Protein AF-A0A6L3C6H1-F1 (afdb_monomer)

Solvent-accessible surface area (backbone atoms only — not comparable to full-atom values): 11071 Å² total; per-residue (Å²): 135,68,54,69,76,33,81,58,45,49,45,73,68,36,30,63,76,41,35,72,60,51,48,64,63,47,45,68,64,57,68,77,47,57,54,66,60,48,22,53,56,38,42,76,74,72,39,95,58,76,57,91,69,52,77,66,52,56,74,68,28,67,68,44,56,74,68,56,38,53,43,73,30,62,48,63,73,92,71,74,50,69,72,42,76,38,84,49,73,94,72,86,44,95,90,63,63,81,75,81,80,72,51,81,77,59,56,48,69,56,46,60,55,50,44,27,72,72,65,64,45,50,74,67,56,51,50,51,37,38,76,71,64,76,45,55,71,61,75,93,76,73,75,82,83,86,74,71,55,71,69,55,31,35,76,70,66,78,34,93,77,87,67,95,57,50,67,57,56,46,48,73,77,58,68,130

Secondary structure (DSSP, 8-state):
--GGGSTTTSSHHHHHHTHHHHHHHHHHHHHTS-HHHHHHHHHHTT--------HHHHHT-HHHHHTT-EEEE---GGGTPPPEEEE--S---SSSPPPPP-PPPPTTTTHIIIIIIIT---HHHHHHHHHTTSS-SS-SSPPP--PPPHHHHHHTTS-S---TTHHHHHHHHS--

Foldseek 3Di:
DCQCPPQCRVDPVSCVVCVVVVCVVVVVVCVVDDQVVVCVVCVVVVHNHDGDDDPVCCVPPPVCLVVPQWAFEDDDVVVVDHTDTDGDDPDADPVDGDDGDYDDDFFCNCVCVVCPVVVPDDPVNSVVCVVVVVGDRDDPDDDDDDDDDPVVCCVVVVDVDDDPCVVVVCCVSPPD

Sequence (176 aa):
NDWVIEPRFEDSLSRWKNRDELDSLIGPVTAEWDAHKLMTALQNEGVAAGAVFDSKDLLFDPHLVERGFYEVVEHEDSTGIPPLPYASRPWKLSKTPAVAGKSAPLMGQHNSLVLGELLGKTAEEMSELEKMGIIGYGPTDPRPVQRPSLDEQVRQGRMQRYETDFADQINRVFPV

pLDDT: mean 92.72, std 5.14, range [57.81, 98.38]

Radius of gyration: 26.83 Å; Cα contacts (8 Å, |Δi|>4): 123; chains: 1; bounding box: 54×40×74 Å

Nearest PDB structures (foldseek):
  1pt8-assembly1_B  TM=8.426E-01  e=2.401E-05  unclassified
  1pqy-assembly1_A-2  TM=8.399E-01  e=3.781E-05  Escherichia coli
  9br6-assembly1_A  TM=8.364E-01  e=3.016E-04  Homo sapiens
  5yiy-assembly1_A  TM=7.549E-01  e=8.517E-04  Mycobacterium tuberculosis H37Rv
  5yx6-assembly1_B  TM=7.583E-01  e=2.113E-03  Mycobacterium tuberculosis H37Rv

Structure (mmCIF, N/CA/C/O backbone):
data_AF-A0A6L3C6H1-F1
#
_entry.id   AF-A0A6L3C6H1-F1
#
loop_
_atom_site.group_PDB
_atom_site.id
_atom_site.type_symbol
_atom_site.label_atom_id
_atom_site.label_alt_id
_atom_site.label_comp_id
_atom_site.label_asym_id
_atom_site.label_entity_id
_atom_site.label_seq_id
_atom_site.pdbx_PDB_ins_code
_atom_site.Cartn_x
_atom_site.Cartn_y
_atom_site.Cartn_z
_atom_site.occupancy
_atom_site.B_iso_or_equiv
_atom_site.auth_seq_id
_atom_site.auth_comp_id
_atom_site.auth_asym_id
_atom_site.auth_atom_id
_atom_site.pdbx_PDB_model_num
ATOM 1 N N . ASN A 1 1 ? 24.334 -3.663 -35.848 1.00 57.81 1 ASN A N 1
ATOM 2 C CA . ASN A 1 1 ? 24.990 -4.876 -35.325 1.00 57.81 1 ASN A CA 1
ATOM 3 C C . ASN A 1 1 ? 23.958 -5.961 -35.203 1.00 57.81 1 ASN A C 1
ATOM 5 O O . ASN A 1 1 ? 22.893 -5.686 -34.670 1.00 57.81 1 ASN A O 1
ATOM 9 N N . ASP A 1 2 ? 24.253 -7.137 -35.744 1.00 85.00 2 ASP A N 1
ATOM 10 C CA . ASP A 1 2 ? 23.330 -8.268 -35.763 1.00 85.00 2 ASP A CA 1
ATOM 11 C C . ASP A 1 2 ? 23.718 -9.262 -34.660 1.00 85.00 2 ASP A C 1
ATOM 13 O O . ASP A 1 2 ? 24.395 -10.257 -34.898 1.00 85.00 2 ASP A O 1
ATOM 17 N N . TRP A 1 3 ? 23.349 -8.942 -33.416 1.00 90.38 3 TRP A N 1
ATOM 18 C CA . TRP A 1 3 ? 23.660 -9.785 -32.253 1.00 90.38 3 TRP A CA 1
ATOM 19 C C . TRP A 1 3 ? 22.988 -11.160 -32.316 1.00 90.38 3 TRP A C 1
ATOM 21 O O . TRP A 1 3 ? 23.442 -12.085 -31.651 1.00 90.38 3 TRP A O 1
ATOM 31 N N . VAL A 1 4 ? 21.927 -11.311 -33.116 1.00 88.31 4 VAL A N 1
ATOM 32 C CA . VAL A 1 4 ? 21.155 -12.557 -33.235 1.00 88.31 4 VAL A CA 1
ATOM 33 C C . VAL A 1 4 ? 21.992 -13.680 -33.855 1.00 88.31 4 VAL A C 1
ATOM 35 O O . VAL A 1 4 ? 21.760 -14.847 -33.554 1.00 88.31 4 VAL A O 1
ATOM 38 N N . ILE A 1 5 ? 22.984 -13.332 -34.679 1.00 91.31 5 ILE A N 1
ATOM 39 C CA . ILE A 1 5 ? 23.867 -14.285 -35.366 1.00 91.31 5 ILE A CA 1
ATOM 40 C C . ILE A 1 5 ? 25.291 -14.323 -34.791 1.00 91.31 5 ILE A C 1
ATOM 42 O O . ILE A 1 5 ? 26.145 -15.041 -35.309 1.00 91.31 5 ILE A O 1
ATOM 46 N N . GLU A 1 6 ? 25.591 -13.534 -33.754 1.00 94.25 6 GLU A N 1
ATOM 47 C CA . GLU A 1 6 ? 26.909 -13.566 -33.118 1.00 94.25 6 GLU A CA 1
ATOM 48 C C . GLU A 1 6 ? 27.036 -14.819 -32.233 1.00 94.25 6 GLU A C 1
ATOM 50 O O . GLU A 1 6 ? 26.219 -14.984 -31.327 1.00 94.25 6 GLU A O 1
ATOM 55 N N . PRO A 1 7 ? 28.090 -15.652 -32.376 1.00 94.19 7 PRO A N 1
ATOM 56 C CA . PRO A 1 7 ? 28.208 -16.913 -31.628 1.00 94.19 7 PRO A CA 1
ATOM 57 C C . PRO A 1 7 ? 28.123 -16.772 -30.102 1.00 94.19 7 PRO A C 1
ATOM 59 O O . PRO A 1 7 ? 27.725 -17.688 -29.391 1.00 94.19 7 PRO A O 1
ATOM 62 N N . ARG A 1 8 ? 28.490 -15.604 -29.564 1.00 94.44 8 ARG A N 1
ATOM 63 C CA . ARG A 1 8 ? 28.390 -15.311 -28.127 1.00 94.44 8 ARG A CA 1
ATOM 64 C C . ARG A 1 8 ? 26.957 -15.053 -27.642 1.00 94.44 8 ARG A C 1
ATOM 66 O O . ARG A 1 8 ? 26.709 -15.205 -26.446 1.00 94.44 8 ARG A O 1
ATOM 73 N N . PHE A 1 9 ? 26.030 -14.696 -28.535 1.00 95.38 9 PHE A N 1
ATOM 74 C CA . PHE A 1 9 ? 24.646 -14.319 -28.219 1.00 95.38 9 PHE A CA 1
ATOM 75 C C . PHE A 1 9 ? 23.577 -15.086 -29.017 1.00 95.38 9 PHE A C 1
ATOM 77 O O . PHE A 1 9 ? 22.392 -14.852 -28.780 1.00 95.38 9 PHE A O 1
ATOM 84 N N . GLU A 1 10 ? 23.955 -16.002 -29.911 1.00 94.88 10 GLU A N 1
ATOM 85 C CA . GLU A 1 10 ? 23.031 -16.698 -30.822 1.00 94.88 10 GLU A CA 1
ATOM 86 C C . GLU A 1 10 ? 21.957 -17.525 -30.089 1.00 94.88 10 GLU A C 1
ATOM 88 O O . GLU A 1 10 ? 20.776 -17.498 -30.441 1.00 94.88 10 GLU A O 1
ATOM 93 N N . ASP A 1 11 ? 22.321 -18.184 -28.986 1.00 94.31 11 ASP A N 1
ATOM 94 C CA . ASP A 1 11 ? 21.429 -19.053 -28.218 1.00 94.31 11 ASP A CA 1
ATOM 95 C C . ASP A 1 11 ? 21.363 -18.686 -26.724 1.00 94.31 11 ASP A C 1
ATOM 97 O O . ASP A 1 11 ? 22.136 -17.880 -26.202 1.00 94.31 11 ASP A O 1
ATOM 101 N N . SER A 1 12 ? 20.403 -19.280 -26.010 1.00 94.56 12 SER A N 1
ATOM 102 C CA . SER A 1 12 ? 20.161 -18.983 -24.594 1.00 94.56 12 SER A CA 1
ATOM 103 C C . SER A 1 12 ? 21.324 -19.367 -23.672 1.00 94.56 12 SER A C 1
ATOM 105 O O . SER A 1 12 ? 21.588 -18.652 -22.706 1.00 94.56 12 SER A O 1
ATOM 107 N N . LEU A 1 13 ? 22.028 -20.471 -23.943 1.00 96.69 13 LEU A N 1
ATOM 108 C CA . LEU A 1 13 ? 23.182 -20.901 -23.152 1.00 96.69 13 LEU A CA 1
ATOM 109 C C . LEU A 1 13 ? 24.373 -19.967 -23.385 1.00 96.69 13 LEU A C 1
ATOM 111 O O . LEU A 1 13 ? 25.050 -19.591 -22.426 1.00 96.69 13 LEU A O 1
ATOM 115 N N . SER A 1 14 ? 24.610 -19.578 -24.635 1.00 96.50 14 SER A N 1
ATOM 116 C CA . SER A 1 14 ? 25.665 -18.638 -25.011 1.00 96.50 14 SER A CA 1
ATOM 117 C C . SER A 1 14 ? 25.410 -17.250 -24.415 1.00 96.50 14 SER A C 1
ATOM 119 O O . SER A 1 14 ? 26.297 -16.710 -23.752 1.00 96.50 14 SER A O 1
ATOM 121 N N . ARG A 1 15 ? 24.174 -16.728 -24.486 1.00 95.94 15 ARG A N 1
ATOM 122 C CA . ARG A 1 15 ? 23.785 -15.481 -23.794 1.00 95.94 15 ARG A CA 1
ATOM 123 C C . ARG A 1 15 ? 23.994 -15.559 -22.285 1.00 95.94 15 ARG A C 1
ATOM 125 O O . ARG A 1 15 ? 24.535 -14.630 -21.700 1.00 95.94 15 ARG A O 1
ATOM 132 N N . TRP A 1 16 ? 23.619 -16.668 -21.649 1.00 96.50 16 TRP A N 1
ATOM 133 C CA . TRP A 1 16 ? 23.790 -16.825 -20.203 1.00 96.50 16 TRP A CA 1
ATOM 134 C C . TRP A 1 16 ? 25.268 -16.847 -19.775 1.00 96.50 16 TRP A C 1
ATOM 136 O O . TRP A 1 16 ? 25.634 -16.235 -18.767 1.00 96.50 16 TRP A O 1
ATOM 146 N N . LYS A 1 17 ? 26.134 -17.509 -20.557 1.00 97.75 17 LYS A N 1
ATOM 147 C CA . LYS A 1 17 ? 27.589 -17.524 -20.328 1.00 97.75 17 LYS A CA 1
ATOM 148 C C . LYS A 1 17 ? 28.225 -16.142 -20.491 1.00 97.75 17 LYS A C 1
ATOM 150 O O . LYS A 1 17 ? 29.144 -15.829 -19.745 1.00 97.75 17 LYS A O 1
ATOM 155 N N . ASN A 1 18 ? 27.727 -15.335 -21.429 1.00 97.00 18 ASN A N 1
ATOM 156 C CA . ASN A 1 18 ? 28.263 -14.010 -21.759 1.00 97.00 18 ASN A CA 1
ATOM 157 C C . ASN A 1 18 ? 27.400 -12.852 -21.221 1.00 97.00 18 ASN A C 1
ATOM 159 O O . ASN A 1 18 ? 27.476 -11.739 -21.740 1.00 97.00 18 ASN A O 1
ATOM 163 N N . ARG A 1 19 ? 26.565 -13.088 -20.201 1.00 96.56 19 ARG A N 1
ATOM 164 C CA . ARG A 1 19 ? 25.587 -12.091 -19.736 1.00 96.56 19 ARG A CA 1
ATOM 165 C C . ARG A 1 19 ? 26.213 -10.783 -19.270 1.00 96.56 19 ARG A C 1
ATOM 167 O O . ARG A 1 19 ? 25.621 -9.752 -19.500 1.00 96.56 19 ARG A O 1
ATOM 174 N N . ASP A 1 20 ? 27.384 -10.818 -18.632 1.00 97.88 20 ASP A N 1
ATOM 175 C CA . ASP A 1 20 ? 27.955 -9.608 -18.035 1.00 97.88 20 ASP A CA 1
ATOM 176 C C . ASP A 1 20 ? 28.393 -8.652 -19.158 1.00 97.88 20 ASP A C 1
ATOM 178 O O . ASP A 1 20 ? 28.255 -7.432 -19.055 1.00 97.88 20 ASP A O 1
ATOM 182 N N . GLU A 1 21 ? 28.862 -9.218 -20.277 1.00 96.00 21 GLU A N 1
ATOM 183 C CA . GLU A 1 21 ? 29.119 -8.471 -21.506 1.00 96.00 21 GLU A CA 1
ATOM 184 C C . GLU A 1 21 ? 27.810 -7.986 -22.139 1.00 96.00 21 GLU A C 1
ATOM 186 O O . GLU A 1 21 ? 27.711 -6.814 -22.493 1.00 96.00 21 GLU A O 1
ATOM 191 N N . LEU A 1 22 ? 26.793 -8.848 -22.246 1.00 94.94 22 LEU A N 1
ATOM 192 C CA . LEU A 1 22 ? 25.487 -8.469 -22.790 1.00 94.94 22 LEU A CA 1
ATOM 193 C C . LEU A 1 22 ? 24.848 -7.319 -21.991 1.00 94.94 22 LEU A C 1
ATOM 195 O O . LEU A 1 22 ? 24.422 -6.332 -22.585 1.00 94.94 22 LEU A O 1
ATOM 199 N N . ASP A 1 23 ? 24.866 -7.403 -20.661 1.00 95.62 23 ASP A N 1
ATOM 200 C CA . ASP A 1 23 ? 24.386 -6.394 -19.714 1.00 95.62 23 ASP A CA 1
ATOM 201 C C . ASP A 1 23 ? 25.160 -5.080 -19.863 1.00 95.62 23 ASP A C 1
ATOM 203 O O . ASP A 1 23 ? 24.566 -4.002 -19.881 1.00 95.62 23 ASP A O 1
ATOM 207 N N . SER A 1 24 ? 26.480 -5.153 -20.060 1.00 96.69 24 SER A N 1
ATOM 208 C CA . SER A 1 24 ? 27.317 -3.972 -20.312 1.00 96.69 24 SER A CA 1
ATOM 209 C C . SER A 1 24 ? 26.989 -3.282 -21.640 1.00 96.69 24 SER A C 1
ATOM 211 O O . SER A 1 24 ? 27.209 -2.078 -21.773 1.00 96.69 24 SER A O 1
ATOM 213 N N . LEU A 1 25 ? 26.463 -4.020 -22.623 1.00 94.94 25 LEU A N 1
ATOM 214 C CA . LEU A 1 25 ? 26.048 -3.469 -23.912 1.00 94.94 25 LEU A CA 1
ATOM 215 C C . LEU A 1 25 ? 24.622 -2.895 -23.870 1.00 94.94 25 LEU A C 1
ATOM 217 O O . LEU A 1 25 ? 24.387 -1.828 -24.437 1.00 94.94 25 LEU A O 1
ATOM 221 N N . ILE A 1 26 ? 23.673 -3.571 -23.212 1.00 94.81 26 ILE A N 1
ATOM 222 C CA . ILE A 1 26 ? 22.273 -3.109 -23.116 1.00 94.81 26 ILE A CA 1
ATOM 223 C C . ILE A 1 26 ? 22.093 -2.005 -22.072 1.00 94.81 26 ILE A C 1
ATOM 225 O O . ILE A 1 26 ? 21.296 -1.093 -22.281 1.00 94.81 26 ILE A O 1
ATOM 229 N N . GLY A 1 27 ? 22.844 -2.059 -20.969 1.00 96.19 27 GLY A N 1
ATOM 230 C CA . GLY A 1 27 ? 22.693 -1.187 -19.806 1.00 96.19 27 GLY A CA 1
ATOM 231 C C . GLY A 1 27 ? 22.705 0.300 -20.163 1.00 96.19 27 GLY A C 1
ATOM 232 O O . GLY A 1 27 ? 21.720 0.978 -19.866 1.00 96.19 27 GLY A O 1
ATOM 233 N N . PRO A 1 28 ? 23.742 0.808 -20.862 1.00 97.00 28 PRO A N 1
ATOM 234 C CA . PRO A 1 28 ? 23.808 2.209 -21.272 1.00 97.00 28 PRO A CA 1
ATOM 235 C C . PRO A 1 28 ? 22.606 2.650 -22.111 1.00 97.00 28 PRO A C 1
ATOM 237 O O . PRO A 1 28 ? 22.070 3.725 -21.878 1.00 97.00 28 PRO A O 1
ATOM 240 N N . VAL A 1 29 ? 22.136 1.797 -23.029 1.00 95.00 29 VAL A N 1
ATOM 241 C CA . VAL A 1 29 ? 20.977 2.100 -23.883 1.00 95.00 29 VAL A CA 1
ATOM 242 C C . VAL A 1 29 ? 19.698 2.154 -23.053 1.00 95.00 29 VAL A C 1
ATOM 244 O O . VAL A 1 29 ? 18.904 3.077 -23.194 1.00 95.00 29 VAL A O 1
ATOM 247 N N . THR A 1 30 ? 19.491 1.187 -22.157 1.00 96.06 30 THR A N 1
ATOM 248 C CA . THR A 1 30 ? 18.294 1.152 -21.301 1.00 96.06 30 THR A CA 1
ATOM 249 C C . THR A 1 30 ? 18.267 2.273 -20.261 1.00 96.06 30 THR A C 1
ATOM 251 O O . THR A 1 30 ? 17.187 2.726 -19.896 1.00 96.06 30 THR A O 1
ATOM 254 N N . ALA A 1 31 ? 19.431 2.767 -19.826 1.00 96.56 31 ALA A N 1
ATOM 255 C CA . ALA A 1 31 ? 19.543 3.861 -18.862 1.00 96.56 31 ALA A CA 1
ATOM 256 C C . ALA A 1 31 ? 19.071 5.218 -19.416 1.00 96.56 31 ALA A C 1
ATOM 258 O O . ALA A 1 31 ? 18.767 6.121 -18.640 1.00 96.56 31 ALA A O 1
ATOM 259 N N . GLU A 1 32 ? 18.991 5.369 -20.741 1.00 96.75 32 GLU A N 1
ATOM 260 C CA . GLU A 1 32 ? 18.454 6.571 -21.394 1.00 96.75 32 GLU A CA 1
ATOM 261 C C . GLU A 1 32 ? 16.916 6.615 -21.398 1.00 96.75 32 GLU A C 1
ATOM 263 O O . GLU A 1 32 ? 16.321 7.641 -21.735 1.00 96.75 32 GLU A O 1
ATOM 268 N N . TRP A 1 33 ? 16.257 5.515 -21.027 1.00 97.56 33 TRP A N 1
ATOM 269 C CA . TRP A 1 33 ? 14.804 5.409 -21.025 1.00 97.56 33 TRP A CA 1
ATOM 270 C C . TRP A 1 33 ? 14.207 5.646 -19.640 1.00 97.56 33 TRP A C 1
ATOM 272 O O . TRP A 1 33 ? 14.775 5.295 -18.609 1.00 97.56 33 TRP A O 1
ATOM 282 N N . ASP A 1 34 ? 12.977 6.160 -19.628 1.00 97.00 34 ASP A N 1
ATOM 283 C CA . ASP A 1 34 ? 12.110 6.008 -18.462 1.00 97.00 34 ASP A CA 1
ATOM 284 C C . ASP A 1 34 ? 11.759 4.523 -18.266 1.00 97.00 34 ASP A C 1
ATOM 286 O O . ASP A 1 34 ? 11.361 3.840 -19.216 1.00 97.00 34 ASP A O 1
ATOM 290 N N . ALA A 1 35 ? 11.885 4.034 -17.031 1.00 95.81 35 ALA A N 1
ATOM 291 C CA . ALA A 1 35 ? 11.732 2.615 -16.716 1.00 95.81 35 ALA A CA 1
ATOM 292 C C . ALA A 1 35 ? 10.332 2.075 -17.060 1.00 95.81 35 ALA A C 1
ATOM 294 O O . ALA A 1 35 ? 10.217 0.974 -17.601 1.00 95.81 35 ALA A O 1
ATOM 295 N N . HIS A 1 36 ? 9.271 2.850 -16.810 1.00 95.00 36 HIS A N 1
ATOM 296 C CA . HIS A 1 36 ? 7.889 2.445 -17.088 1.00 95.00 36 HIS A CA 1
ATOM 297 C C . HIS A 1 36 ? 7.608 2.392 -18.594 1.00 95.00 36 HIS A C 1
ATOM 299 O O . HIS A 1 36 ? 6.986 1.446 -19.094 1.00 95.00 36 HIS A O 1
ATOM 305 N N . LYS A 1 37 ? 8.107 3.385 -19.342 1.00 96.06 37 LYS A N 1
ATOM 306 C CA . LYS A 1 37 ? 8.008 3.405 -20.808 1.00 96.06 37 LYS A CA 1
ATOM 307 C C . LYS A 1 37 ? 8.775 2.251 -21.440 1.00 96.06 37 LYS A C 1
ATOM 309 O O . LYS A 1 37 ? 8.236 1.602 -22.333 1.00 96.06 37 LYS A O 1
ATOM 314 N N . LEU A 1 38 ? 9.992 1.974 -20.968 1.00 97.50 38 LEU A N 1
ATOM 315 C CA . LEU A 1 38 ? 10.793 0.858 -21.465 1.00 97.50 38 LEU A CA 1
ATOM 316 C C . LEU A 1 38 ? 10.124 -0.486 -21.165 1.00 97.50 38 LEU A C 1
ATOM 318 O O . LEU A 1 38 ? 10.023 -1.317 -22.062 1.00 97.50 38 LEU A O 1
ATOM 322 N N . MET A 1 39 ? 9.614 -0.677 -19.943 1.00 96.50 39 MET A N 1
ATOM 323 C CA . MET A 1 39 ? 8.841 -1.865 -19.568 1.00 96.50 39 MET A CA 1
ATOM 324 C C . MET A 1 39 ? 7.696 -2.111 -20.557 1.00 96.50 39 MET A C 1
ATOM 326 O O . MET A 1 39 ? 7.597 -3.198 -21.121 1.00 96.50 39 MET A O 1
ATOM 330 N N . THR A 1 40 ? 6.872 -1.091 -20.811 1.00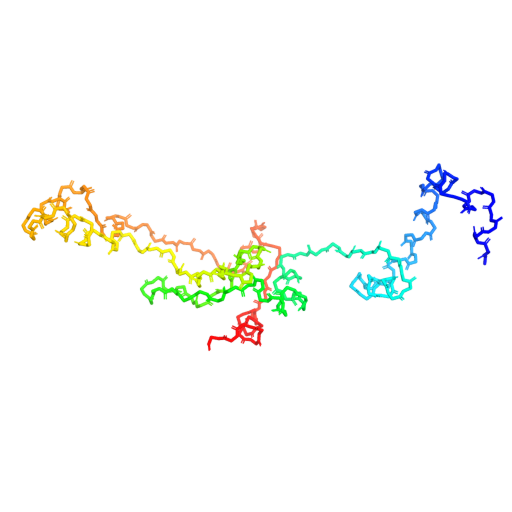 95.50 40 THR A N 1
ATOM 331 C CA . THR A 1 40 ? 5.724 -1.195 -21.726 1.00 95.50 40 THR A CA 1
ATOM 332 C C . THR A 1 40 ? 6.170 -1.474 -23.165 1.00 95.50 40 THR A C 1
ATOM 334 O O . THR A 1 40 ? 5.588 -2.317 -23.844 1.00 95.50 40 THR A O 1
ATOM 337 N N . ALA A 1 41 ? 7.221 -0.798 -23.640 1.00 97.00 41 ALA A N 1
ATOM 338 C CA . ALA A 1 41 ? 7.749 -0.993 -24.988 1.00 97.00 41 ALA A CA 1
ATOM 339 C C . ALA A 1 41 ? 8.268 -2.423 -25.204 1.00 97.00 41 ALA A C 1
ATOM 341 O O . ALA A 1 41 ? 7.933 -3.053 -26.201 1.00 97.00 41 ALA A O 1
ATOM 342 N N . LEU A 1 42 ? 9.0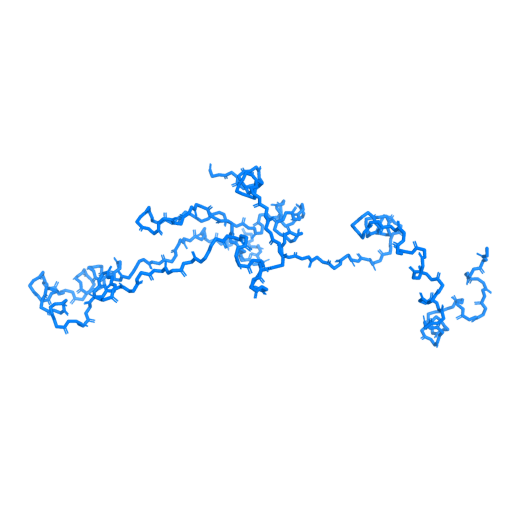29 -2.960 -24.246 1.00 97.31 42 LEU A N 1
ATOM 343 C CA . LEU A 1 42 ? 9.548 -4.327 -24.293 1.00 97.31 42 LEU A CA 1
ATOM 344 C C . LEU A 1 42 ? 8.420 -5.370 -24.250 1.00 97.31 42 LEU A C 1
ATOM 346 O O . LEU A 1 42 ? 8.433 -6.321 -25.030 1.00 97.31 42 LEU A O 1
ATOM 350 N N . GLN A 1 43 ? 7.418 -5.171 -23.389 1.00 97.19 43 GLN A N 1
ATOM 351 C CA . GLN A 1 43 ? 6.256 -6.061 -23.297 1.00 97.19 43 GLN A CA 1
ATOM 352 C C . GLN A 1 43 ? 5.438 -6.096 -24.596 1.00 97.19 43 GLN A C 1
ATOM 354 O O . GLN A 1 43 ? 4.986 -7.171 -24.991 1.00 97.19 43 GLN A O 1
ATOM 359 N N . ASN A 1 44 ? 5.292 -4.963 -25.293 1.00 97.44 44 ASN A N 1
ATOM 360 C CA . ASN A 1 44 ? 4.610 -4.902 -26.592 1.00 97.44 44 ASN A CA 1
ATOM 361 C C . ASN A 1 44 ? 5.319 -5.726 -27.684 1.00 97.44 44 ASN A C 1
ATOM 363 O O . ASN A 1 44 ? 4.657 -6.233 -28.585 1.00 97.44 44 ASN A O 1
ATOM 367 N N . GLU A 1 45 ? 6.636 -5.917 -27.567 1.00 97.62 45 GLU A N 1
ATOM 368 C CA . GLU A 1 45 ? 7.443 -6.794 -28.432 1.00 97.62 45 GLU A CA 1
ATOM 369 C C . GLU A 1 45 ? 7.518 -8.248 -27.910 1.00 97.62 45 GLU A C 1
ATOM 371 O O . GLU A 1 45 ? 8.259 -9.078 -28.436 1.00 97.62 45 GLU A O 1
ATOM 376 N N . GLY A 1 46 ? 6.761 -8.584 -26.859 1.00 97.31 46 GLY A N 1
ATOM 377 C CA . GLY A 1 46 ? 6.708 -9.925 -26.269 1.00 97.31 46 GLY A CA 1
ATOM 378 C C . GLY A 1 46 ? 7.845 -10.246 -25.293 1.00 97.31 46 GLY A C 1
ATOM 379 O O . GLY A 1 46 ? 7.997 -11.402 -24.890 1.00 97.31 46 GLY A O 1
ATOM 380 N N . VAL A 1 47 ? 8.642 -9.254 -24.886 1.00 96.19 47 VAL A N 1
ATOM 381 C CA . VAL A 1 47 ? 9.715 -9.429 -23.900 1.00 96.19 47 VAL A CA 1
ATOM 382 C C . VAL A 1 47 ? 9.145 -9.306 -22.487 1.00 96.19 47 VAL A C 1
ATOM 384 O O . VAL A 1 47 ? 8.532 -8.303 -22.124 1.00 96.19 47 VAL A O 1
ATOM 387 N N . ALA A 1 48 ? 9.390 -10.317 -21.651 1.00 96.50 48 ALA A N 1
ATOM 388 C CA . ALA A 1 48 ? 9.045 -10.265 -20.235 1.00 96.50 48 ALA A CA 1
ATOM 389 C C . ALA A 1 48 ? 9.944 -9.249 -19.508 1.00 96.50 48 ALA A C 1
ATOM 391 O O . ALA A 1 48 ? 11.088 -9.549 -19.169 1.00 96.50 48 ALA A O 1
ATOM 392 N N . ALA A 1 49 ? 9.417 -8.049 -19.278 1.00 96.19 49 ALA A N 1
ATOM 393 C CA . ALA A 1 49 ? 10.098 -6.959 -18.591 1.00 96.19 49 ALA A CA 1
ATOM 394 C C . ALA A 1 49 ? 9.211 -6.385 -17.481 1.00 96.19 49 ALA A C 1
ATOM 396 O O . ALA A 1 49 ? 7.988 -6.362 -17.610 1.00 96.19 49 ALA A O 1
ATOM 397 N N . GLY A 1 50 ? 9.829 -5.907 -16.403 1.00 95.00 50 GLY A N 1
ATOM 398 C CA . GLY A 1 50 ? 9.156 -5.237 -15.294 1.00 95.00 50 GLY A CA 1
ATOM 399 C C . GLY A 1 50 ? 10.045 -4.132 -14.742 1.00 95.00 50 GLY A C 1
ATOM 400 O O . GLY A 1 50 ? 11.228 -4.366 -14.498 1.00 95.00 50 GLY A O 1
ATOM 401 N N . ALA A 1 51 ? 9.493 -2.933 -14.569 1.00 96.06 51 ALA A N 1
ATOM 402 C CA . ALA A 1 51 ? 10.175 -1.872 -13.842 1.00 96.06 51 ALA A CA 1
ATOM 403 C C . ALA A 1 51 ? 10.118 -2.148 -12.330 1.00 96.06 51 ALA A C 1
ATOM 405 O O . ALA A 1 51 ? 9.205 -2.807 -11.829 1.00 96.06 51 ALA A O 1
ATOM 406 N N . VAL A 1 52 ? 11.118 -1.659 -11.597 1.00 95.00 52 VAL A N 1
ATOM 407 C CA . VAL A 1 52 ? 11.145 -1.757 -10.134 1.00 95.00 52 VAL A CA 1
ATOM 408 C C . VAL A 1 52 ? 10.272 -0.641 -9.570 1.00 95.00 52 VAL A C 1
ATOM 410 O O . VAL A 1 52 ? 10.671 0.518 -9.609 1.00 95.00 52 VAL A O 1
ATOM 413 N N . PHE A 1 53 ? 9.089 -1.003 -9.079 1.00 94.62 53 PHE A N 1
ATOM 414 C CA . PHE A 1 53 ? 8.104 -0.065 -8.537 1.00 94.62 53 PHE A CA 1
ATOM 415 C C . PHE A 1 53 ? 8.389 0.284 -7.076 1.00 94.62 53 PHE A C 1
ATOM 417 O O . PHE A 1 53 ? 8.724 -0.592 -6.271 1.00 94.62 53 PHE A O 1
ATOM 424 N N . ASP A 1 54 ? 8.199 1.555 -6.723 1.00 91.31 54 ASP A N 1
ATOM 425 C CA . ASP A 1 54 ? 8.100 1.993 -5.334 1.00 91.31 54 ASP A CA 1
ATOM 426 C C . ASP A 1 54 ? 6.652 1.897 -4.799 1.00 91.31 54 ASP A C 1
ATOM 428 O O . ASP A 1 54 ? 5.720 1.452 -5.476 1.00 91.31 54 ASP A O 1
ATOM 432 N N . SER A 1 55 ? 6.443 2.274 -3.534 1.00 90.25 55 SER A N 1
ATOM 433 C CA . SER A 1 55 ? 5.114 2.216 -2.910 1.00 90.25 55 SER A CA 1
ATOM 434 C C . SER A 1 55 ? 4.081 3.119 -3.592 1.00 90.25 55 SER A C 1
ATOM 436 O O . SER A 1 55 ? 2.891 2.809 -3.547 1.00 90.25 55 SER A O 1
ATOM 438 N N . LYS A 1 56 ? 4.511 4.241 -4.181 1.00 90.69 56 LYS A N 1
ATOM 439 C CA . LYS A 1 56 ? 3.633 5.163 -4.905 1.00 90.69 56 LYS A CA 1
ATOM 440 C C . LYS A 1 56 ? 3.277 4.582 -6.271 1.00 90.69 56 LYS A C 1
ATOM 442 O O . LYS A 1 56 ? 2.101 4.618 -6.627 1.00 90.69 56 LYS A O 1
ATOM 447 N N . ASP A 1 57 ? 4.253 4.019 -6.980 1.00 93.50 57 ASP A N 1
ATOM 448 C CA . ASP A 1 57 ? 4.024 3.343 -8.261 1.00 93.50 57 ASP A CA 1
ATOM 449 C C . ASP A 1 57 ? 2.980 2.231 -8.104 1.00 93.50 57 ASP A C 1
ATOM 451 O O . ASP A 1 57 ? 2.021 2.171 -8.865 1.00 93.50 57 ASP A O 1
ATOM 455 N N . LEU A 1 58 ? 3.092 1.408 -7.052 1.00 93.69 58 LEU A N 1
ATOM 456 C CA . LEU A 1 58 ? 2.102 0.368 -6.749 1.00 93.69 58 LEU A CA 1
ATOM 457 C C . LEU A 1 58 ? 0.717 0.943 -6.438 1.00 93.69 58 LEU A C 1
ATOM 459 O O . LEU A 1 58 ? -0.287 0.437 -6.933 1.00 93.69 58 LEU A O 1
ATOM 463 N N . LEU A 1 59 ? 0.649 1.994 -5.619 1.00 94.50 59 LEU A N 1
ATOM 464 C CA . LEU A 1 59 ? -0.627 2.570 -5.204 1.00 94.50 59 LEU A CA 1
ATOM 465 C C . LEU A 1 59 ? -1.427 3.139 -6.382 1.00 94.50 59 LEU A C 1
ATOM 467 O O . LEU A 1 59 ? -2.653 3.089 -6.361 1.00 94.50 59 LEU A O 1
ATOM 471 N N . PHE A 1 60 ? -0.745 3.657 -7.402 1.00 93.81 60 PHE A N 1
ATOM 472 C CA . PHE A 1 60 ? -1.371 4.239 -8.588 1.00 93.81 60 PHE A CA 1
ATOM 473 C C . PHE A 1 60 ? -1.237 3.372 -9.844 1.00 93.81 60 PHE A C 1
ATOM 475 O O . PHE A 1 60 ? -1.551 3.841 -10.939 1.00 93.81 60 PHE A O 1
ATOM 482 N N . ASP A 1 61 ? -0.801 2.118 -9.704 1.00 93.50 61 ASP A N 1
ATOM 483 C CA . ASP A 1 61 ? -0.674 1.202 -10.831 1.00 93.50 61 ASP A CA 1
ATOM 484 C C . ASP A 1 61 ? -2.052 0.970 -11.487 1.00 93.50 61 ASP A C 1
ATOM 486 O O . ASP A 1 61 ? -2.991 0.523 -10.813 1.00 93.50 61 ASP A O 1
ATOM 490 N N . PRO A 1 62 ? -2.203 1.240 -12.800 1.00 91.62 62 PRO A N 1
ATOM 491 C CA . PRO A 1 62 ? -3.489 1.121 -13.479 1.00 91.62 62 PRO A CA 1
ATOM 492 C C . PRO A 1 62 ? -4.105 -0.274 -13.374 1.00 91.62 62 PRO A C 1
ATOM 494 O O . PRO A 1 62 ? -5.322 -0.394 -13.232 1.00 91.62 62 PRO A O 1
ATOM 497 N N . HIS A 1 63 ? -3.283 -1.328 -13.401 1.00 91.50 63 HIS A N 1
ATOM 498 C CA . HIS A 1 63 ? -3.773 -2.699 -13.313 1.00 91.50 63 HIS A CA 1
ATOM 499 C C . HIS A 1 63 ? -4.308 -3.018 -11.911 1.00 91.50 63 HIS A C 1
ATOM 501 O O . HIS A 1 63 ? -5.379 -3.617 -11.781 1.00 91.50 63 HIS A O 1
ATOM 507 N N . LEU A 1 64 ? -3.607 -2.606 -10.851 1.00 93.81 64 LEU A N 1
ATOM 508 C CA . LEU A 1 64 ? -4.067 -2.781 -9.472 1.00 9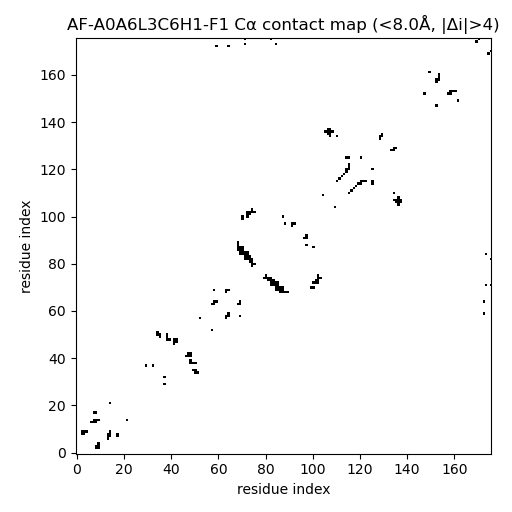3.81 64 LEU A CA 1
ATOM 509 C C . LEU A 1 64 ? -5.344 -1.979 -9.188 1.00 93.81 64 LEU A C 1
ATOM 511 O O . LEU A 1 64 ? -6.252 -2.503 -8.533 1.00 93.81 64 LEU A O 1
ATOM 515 N N . VAL A 1 65 ? -5.453 -0.756 -9.714 1.00 92.81 65 VAL A N 1
ATOM 516 C CA . VAL A 1 65 ? -6.672 0.062 -9.611 1.00 92.81 65 VAL A CA 1
ATOM 517 C C . VAL A 1 65 ? -7.840 -0.605 -10.344 1.00 92.81 65 VAL A C 1
ATOM 519 O O . VAL A 1 65 ? -8.880 -0.846 -9.732 1.00 92.81 65 VAL A O 1
ATOM 522 N N . GLU A 1 66 ? -7.669 -0.989 -11.614 1.00 91.62 66 GLU A N 1
ATOM 523 C CA . GLU A 1 66 ? -8.717 -1.634 -12.424 1.00 91.62 66 GLU A CA 1
ATOM 524 C C . GL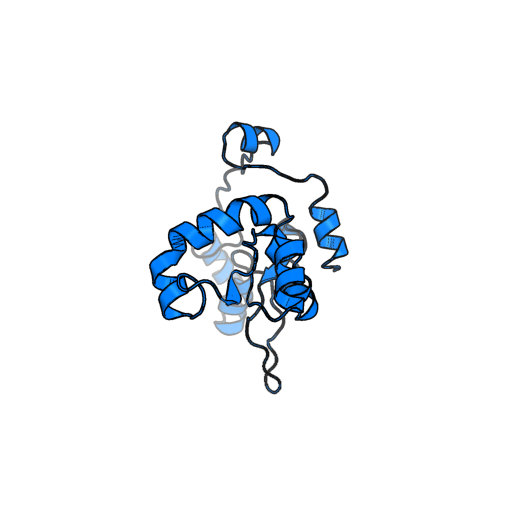U A 1 66 ? -9.191 -2.960 -11.810 1.00 91.62 66 GLU A C 1
ATOM 526 O O . GLU A 1 66 ? -10.379 -3.286 -11.812 1.00 91.62 66 GLU A O 1
ATOM 531 N N . ARG A 1 67 ? -8.270 -3.721 -11.210 1.00 90.94 67 ARG A N 1
ATOM 532 C CA . ARG A 1 67 ? -8.580 -4.984 -10.530 1.00 90.94 67 ARG A CA 1
ATOM 533 C C . ARG A 1 67 ? -9.320 -4.787 -9.198 1.00 90.94 67 ARG A C 1
ATOM 535 O O . ARG A 1 67 ? -9.714 -5.777 -8.565 1.00 90.94 67 ARG A O 1
ATOM 542 N N . GLY A 1 68 ? -9.486 -3.545 -8.738 1.00 89.88 68 GLY A N 1
ATOM 543 C CA . GLY A 1 68 ? -10.001 -3.231 -7.408 1.00 89.88 68 GLY A CA 1
ATOM 544 C C . GLY A 1 68 ? -9.140 -3.887 -6.332 1.00 89.88 68 GLY A C 1
ATOM 545 O O . GLY A 1 68 ? -9.659 -4.587 -5.457 1.00 89.88 68 GLY A O 1
ATOM 546 N N . PHE A 1 69 ? -7.814 -3.801 -6.479 1.00 92.38 69 PHE A N 1
ATOM 547 C CA . PHE A 1 69 ? -6.870 -4.345 -5.507 1.00 92.38 69 PHE A CA 1
ATOM 548 C C . PHE A 1 69 ? -6.899 -3.544 -4.208 1.00 92.38 69 PHE A C 1
ATOM 550 O O . PHE A 1 69 ? -6.806 -4.143 -3.140 1.00 92.38 69 PHE A O 1
ATOM 557 N N . TYR A 1 70 ? -7.074 -2.228 -4.288 1.00 93.12 70 TYR A N 1
ATOM 558 C CA . TYR A 1 70 ? -7.223 -1.365 -3.124 1.00 93.12 70 TYR A CA 1
ATOM 559 C C . TYR A 1 70 ? -8.705 -1.141 -2.800 1.00 93.12 70 TYR A C 1
ATOM 561 O O . TYR A 1 70 ? -9.498 -0.834 -3.687 1.00 93.12 70 TYR A O 1
ATOM 569 N N . GLU A 1 71 ? -9.074 -1.301 -1.531 1.00 91.62 71 GLU A N 1
ATOM 570 C CA . GLU A 1 71 ? -10.389 -0.937 -0.991 1.00 91.62 71 GLU A CA 1
ATOM 571 C C . GLU A 1 71 ? -10.228 0.327 -0.138 1.00 91.62 71 GLU A C 1
ATOM 573 O O . GLU A 1 71 ? -9.339 0.383 0.715 1.00 91.62 71 GLU A O 1
ATOM 578 N N . VAL A 1 72 ? -11.073 1.337 -0.357 1.00 92.19 72 VAL A N 1
ATOM 579 C CA . VAL A 1 72 ? -11.103 2.531 0.497 1.00 92.19 72 VAL A CA 1
ATOM 580 C C . VAL A 1 72 ? -11.835 2.191 1.786 1.00 92.19 72 VAL A C 1
ATOM 582 O O . VAL A 1 72 ? -12.956 1.687 1.756 1.00 92.19 72 VAL A O 1
ATOM 585 N N . VAL A 1 73 ? -11.183 2.442 2.917 1.00 92.44 73 VAL A N 1
ATOM 586 C CA . VAL A 1 73 ? -11.738 2.174 4.243 1.00 92.44 73 VAL A CA 1
ATOM 587 C C . VAL A 1 73 ? -11.950 3.491 4.971 1.00 92.44 73 VAL A C 1
ATOM 589 O O . VAL A 1 73 ? -11.005 4.259 5.161 1.00 92.44 73 VAL A O 1
ATOM 592 N N . GLU A 1 74 ? -13.190 3.718 5.396 1.00 92.44 74 GLU A N 1
ATOM 593 C CA . GLU A 1 74 ? -13.569 4.808 6.291 1.00 92.44 74 GLU A CA 1
ATOM 594 C C . GLU A 1 74 ? -13.221 4.456 7.742 1.00 92.44 74 GLU A C 1
ATOM 596 O O . GLU A 1 74 ? -13.431 3.326 8.206 1.00 92.44 74 GLU A O 1
ATOM 601 N N . HIS A 1 75 ? -12.694 5.437 8.468 1.00 92.31 75 HIS A N 1
ATOM 602 C CA . HIS A 1 75 ? -12.373 5.328 9.888 1.00 92.31 75 HIS A CA 1
ATOM 603 C C . HIS A 1 75 ? -13.318 6.200 10.705 1.00 92.31 75 HIS A C 1
ATOM 605 O O . HIS A 1 75 ? -13.862 7.176 10.201 1.00 92.31 75 HIS A O 1
ATOM 611 N N . GLU A 1 76 ? -13.492 5.855 11.978 1.00 91.69 76 GLU A N 1
ATOM 612 C CA . GLU A 1 76 ? -14.263 6.665 12.925 1.00 91.69 76 GLU A CA 1
ATOM 613 C C . GLU A 1 76 ? -13.698 8.092 13.005 1.00 91.69 76 GLU A C 1
ATOM 615 O O . GLU A 1 76 ? -12.491 8.262 13.212 1.00 91.69 76 GLU A O 1
ATOM 620 N N . ASP A 1 77 ? -14.561 9.110 12.924 1.00 89.62 77 ASP A N 1
ATOM 621 C CA . ASP A 1 77 ? -14.172 10.534 12.912 1.00 89.62 77 ASP A CA 1
ATOM 622 C C . ASP A 1 77 ? -13.246 10.903 14.081 1.00 89.62 77 ASP A C 1
ATOM 624 O O . ASP A 1 77 ? -12.302 11.682 13.940 1.00 89.62 77 ASP A O 1
ATOM 628 N N . SER A 1 78 ? -13.480 10.286 15.244 1.00 88.25 78 SER A N 1
ATOM 629 C CA . SER A 1 78 ? -12.681 10.470 16.464 1.00 88.25 78 SER A CA 1
ATOM 630 C C . SER A 1 78 ? -11.197 10.109 16.311 1.00 88.25 78 SER A C 1
ATOM 632 O O . SER A 1 78 ? -10.368 10.587 17.086 1.00 88.25 78 SER A O 1
ATOM 634 N N . THR A 1 79 ? -10.839 9.294 15.315 1.00 88.50 79 THR A N 1
ATOM 635 C CA . THR A 1 79 ? -9.446 8.929 15.020 1.00 88.50 79 THR A CA 1
ATOM 636 C C . THR A 1 79 ? -8.694 10.030 14.273 1.00 88.50 79 THR A C 1
ATOM 638 O O . THR A 1 79 ? -7.462 10.044 14.288 1.00 88.50 79 THR A O 1
ATOM 641 N N . GLY A 1 80 ? -9.414 10.935 13.598 1.00 88.56 80 GLY A N 1
ATOM 642 C CA . GLY A 1 80 ? -8.839 11.923 12.685 1.00 88.56 80 GLY A CA 1
ATOM 643 C C . GLY A 1 80 ? -8.151 11.315 11.456 1.00 88.56 80 GLY A C 1
ATOM 644 O O . GLY A 1 80 ? -7.395 12.012 10.777 1.00 88.56 80 GLY A O 1
ATOM 645 N N . ILE A 1 81 ? -8.357 10.022 11.184 1.00 89.81 81 ILE A N 1
ATOM 646 C CA . ILE A 1 81 ? -7.806 9.335 10.016 1.00 89.81 81 ILE A CA 1
ATOM 647 C C . ILE A 1 81 ? -8.802 9.516 8.861 1.00 89.81 81 ILE A C 1
ATOM 649 O O . ILE A 1 81 ? -9.955 9.112 9.002 1.00 89.81 81 ILE A O 1
ATOM 653 N N . PRO A 1 82 ? -8.399 10.111 7.724 1.00 89.06 82 PRO A N 1
ATOM 654 C CA . PRO A 1 82 ? -9.282 10.226 6.569 1.00 89.06 82 PRO A CA 1
ATOM 655 C C . PRO A 1 82 ? -9.542 8.845 5.945 1.00 89.06 82 PRO A C 1
ATOM 657 O O . PRO A 1 82 ? -8.824 7.889 6.251 1.00 89.06 82 PRO A O 1
ATOM 660 N N . PRO A 1 83 ? -10.508 8.719 5.023 1.00 90.31 83 PRO A N 1
ATOM 661 C CA . PRO A 1 83 ? -10.621 7.527 4.194 1.00 90.31 83 PRO A CA 1
ATOM 662 C C . PRO A 1 83 ? -9.299 7.248 3.468 1.00 90.31 83 PRO A C 1
ATOM 664 O O . PRO A 1 83 ? -8.689 8.151 2.892 1.00 90.31 83 PRO A O 1
ATOM 667 N N . LEU A 1 84 ? -8.826 6.003 3.532 1.00 91.44 84 LEU A N 1
ATOM 668 C CA . LEU A 1 84 ? -7.543 5.605 2.948 1.00 91.44 84 LEU A CA 1
ATOM 669 C C . LEU A 1 84 ? -7.683 4.306 2.145 1.00 91.44 84 LEU A C 1
ATOM 671 O O . LEU A 1 84 ? -8.427 3.415 2.561 1.00 91.44 84 LEU A O 1
ATOM 675 N N . PRO A 1 85 ? -6.954 4.163 1.023 1.00 93.31 85 PRO A N 1
ATOM 676 C CA . PRO A 1 85 ? -6.884 2.910 0.284 1.00 93.31 85 PRO A CA 1
ATOM 677 C C . PRO A 1 85 ? -6.013 1.888 1.025 1.00 93.31 85 PRO A C 1
ATOM 679 O O . PRO A 1 85 ? -4.853 2.147 1.350 1.00 93.31 85 PRO A O 1
ATOM 682 N N . TYR A 1 86 ? -6.555 0.694 1.245 1.00 92.56 86 TYR A N 1
ATOM 683 C CA . TYR A 1 86 ? -5.839 -0.447 1.810 1.00 92.56 86 TYR A CA 1
ATOM 684 C C . TYR A 1 86 ? -5.757 -1.575 0.795 1.00 92.56 86 TYR A C 1
ATOM 686 O O . TYR A 1 86 ? -6.716 -1.843 0.072 1.00 92.56 86 TYR A O 1
ATOM 694 N N . ALA A 1 87 ? -4.619 -2.271 0.764 1.00 92.06 87 ALA A N 1
ATOM 695 C CA . ALA A 1 87 ? -4.495 -3.498 -0.010 1.00 92.06 87 ALA A CA 1
ATOM 696 C C . ALA A 1 87 ? -5.561 -4.500 0.457 1.00 92.06 87 ALA A C 1
ATOM 698 O O . ALA A 1 87 ? -5.609 -4.884 1.629 1.00 92.06 87 ALA A O 1
ATOM 699 N N . SER A 1 88 ? -6.434 -4.891 -0.466 1.00 89.06 88 SER A N 1
ATOM 700 C CA . SER A 1 88 ? -7.507 -5.839 -0.204 1.00 89.06 88 SER A CA 1
ATOM 701 C C . SER A 1 88 ? -7.006 -7.281 -0.304 1.00 89.06 88 SER A C 1
ATOM 703 O O . SER A 1 88 ? -5.810 -7.579 -0.284 1.00 89.06 88 SER A O 1
ATOM 705 N N . ARG A 1 89 ? -7.944 -8.223 -0.390 1.00 88.56 89 ARG A N 1
ATOM 706 C CA . ARG A 1 89 ? -7.641 -9.646 -0.482 1.00 88.56 89 ARG A CA 1
ATOM 707 C C . ARG A 1 89 ? -7.102 -9.904 -1.894 1.00 88.56 89 ARG A C 1
ATOM 709 O O . ARG A 1 89 ? -7.808 -9.606 -2.860 1.00 88.56 89 ARG A O 1
ATOM 716 N N . PRO A 1 90 ? -5.901 -10.488 -2.050 1.00 85.44 90 PRO A N 1
ATOM 717 C CA . PRO A 1 90 ? -5.279 -10.623 -3.369 1.00 85.44 90 PRO A CA 1
ATOM 718 C C . PRO A 1 90 ? -6.024 -11.611 -4.288 1.00 85.44 90 PRO A C 1
ATOM 720 O O . PRO A 1 90 ? -5.845 -11.598 -5.507 1.00 85.44 90 PRO A O 1
ATOM 723 N N . TRP A 1 91 ? -6.893 -12.455 -3.727 1.00 88.19 91 TRP A N 1
ATOM 724 C CA . TRP A 1 91 ? -7.757 -13.378 -4.460 1.00 88.19 91 TRP A CA 1
ATOM 725 C C . TRP A 1 91 ? -9.146 -12.788 -4.733 1.00 88.19 91 TRP A C 1
ATOM 727 O O . TRP A 1 91 ? -9.772 -12.175 -3.870 1.00 88.19 91 TRP A O 1
ATOM 737 N N . LYS A 1 92 ? -9.680 -13.065 -5.929 1.00 88.25 92 LYS A N 1
ATOM 738 C CA . LYS A 1 92 ? -11.069 -12.769 -6.307 1.00 88.25 92 LYS A CA 1
ATOM 739 C C . LYS A 1 92 ? -11.815 -14.090 -6.498 1.00 88.25 92 LYS A C 1
ATOM 741 O O . LYS A 1 92 ? -11.425 -14.910 -7.326 1.00 88.25 92 LYS A O 1
ATOM 746 N N . LEU A 1 93 ? -12.864 -14.309 -5.708 1.00 92.31 93 LEU A N 1
ATOM 747 C CA . LEU A 1 93 ? -13.635 -15.555 -5.689 1.00 92.31 93 LEU A CA 1
ATOM 748 C C . LEU A 1 93 ? -15.047 -15.290 -6.217 1.00 92.31 93 LEU A C 1
ATOM 750 O O . LEU A 1 93 ? -15.808 -14.549 -5.604 1.00 92.31 93 LEU A O 1
ATOM 754 N N . SER A 1 94 ? -15.413 -15.915 -7.338 1.00 93.38 94 SER A N 1
ATOM 755 C CA . SER A 1 94 ? -16.691 -15.656 -8.021 1.00 93.38 94 SER A CA 1
ATOM 756 C C . SER A 1 94 ? -17.927 -16.130 -7.249 1.00 93.38 94 SER A C 1
ATOM 758 O O . SER A 1 94 ? -18.996 -15.550 -7.397 1.00 93.38 94 SER A O 1
ATOM 760 N N . LYS A 1 95 ? -17.797 -17.179 -6.425 1.00 96.25 95 LYS A N 1
ATOM 761 C CA . LYS A 1 95 ? -18.906 -17.750 -5.634 1.00 96.25 95 LYS A CA 1
ATOM 762 C C . LYS A 1 95 ? -18.980 -17.221 -4.204 1.00 96.25 95 LYS A C 1
ATOM 764 O O . LYS A 1 95 ? -20.041 -17.262 -3.594 1.00 96.25 95 LYS A O 1
ATOM 769 N N . THR A 1 96 ? -17.856 -16.756 -3.672 1.00 93.81 96 THR A N 1
ATOM 770 C CA . THR A 1 96 ? -17.738 -16.245 -2.302 1.00 93.81 96 THR A CA 1
ATOM 771 C C . THR A 1 96 ? -16.943 -14.941 -2.317 1.00 93.81 96 THR A C 1
ATOM 773 O O . THR A 1 96 ? -15.787 -14.932 -1.879 1.00 93.81 96 THR A O 1
ATOM 776 N N . PRO A 1 97 ? -17.508 -13.855 -2.879 1.00 89.31 97 PRO A N 1
ATOM 777 C CA . PRO A 1 97 ? -16.839 -12.561 -2.896 1.00 89.31 97 PRO A CA 1
ATOM 778 C C . PRO A 1 97 ? -16.403 -12.148 -1.488 1.00 89.31 97 PRO A C 1
ATOM 780 O O . PRO A 1 97 ? -17.079 -12.455 -0.503 1.00 89.31 97 PRO A O 1
ATOM 783 N N . ALA A 1 98 ? -15.261 -11.469 -1.387 1.00 86.81 98 ALA A N 1
ATOM 784 C CA . ALA A 1 98 ? -14.797 -10.963 -0.104 1.00 86.81 98 ALA A CA 1
ATOM 785 C C . ALA A 1 98 ? -15.771 -9.901 0.426 1.00 86.81 98 ALA A C 1
ATOM 787 O O . ALA A 1 98 ? -16.257 -9.060 -0.328 1.00 86.81 98 ALA A O 1
ATOM 788 N N . VAL A 1 99 ? -16.042 -9.940 1.730 1.00 85.94 99 VAL A N 1
ATOM 789 C CA . VAL A 1 99 ? -16.779 -8.872 2.416 1.00 85.94 99 VAL A CA 1
ATOM 790 C C . VAL A 1 99 ? -15.913 -7.621 2.414 1.00 85.94 99 VAL A C 1
ATOM 792 O O . VAL A 1 99 ? -14.722 -7.739 2.685 1.00 85.94 99 VAL A O 1
ATOM 795 N N . ALA A 1 100 ? -16.494 -6.447 2.162 1.00 84.31 100 ALA A N 1
ATOM 796 C CA . ALA A 1 100 ? -15.773 -5.177 2.224 1.00 84.31 100 ALA A CA 1
ATOM 797 C C . ALA A 1 100 ? -14.969 -5.042 3.530 1.00 84.31 100 ALA A C 1
ATOM 799 O O . ALA A 1 100 ? -15.410 -5.470 4.604 1.00 84.31 100 ALA A O 1
ATOM 800 N N . GLY A 1 101 ? -13.753 -4.508 3.427 1.00 83.56 101 GLY A N 1
ATOM 801 C CA . GLY A 1 101 ? -12.940 -4.155 4.582 1.00 83.56 101 GLY A CA 1
ATOM 802 C C . GLY A 1 101 ? -13.669 -3.157 5.480 1.00 83.56 101 GLY A C 1
ATOM 803 O O . GLY A 1 101 ? -14.428 -2.316 5.010 1.00 83.56 101 GLY A O 1
ATOM 804 N N . LYS A 1 102 ? -13.443 -3.268 6.787 1.00 88.75 102 LYS A N 1
ATOM 805 C CA . LYS A 1 102 ? -13.852 -2.265 7.772 1.00 88.75 102 LYS A CA 1
ATOM 806 C C . LYS A 1 102 ? -12.607 -1.774 8.492 1.00 88.75 102 LYS A C 1
ATOM 808 O O . LYS A 1 102 ? -11.612 -2.502 8.556 1.00 88.75 102 LYS A O 1
ATOM 813 N N . SER A 1 103 ? -12.671 -0.561 9.022 1.00 93.38 103 SER A N 1
ATOM 814 C CA . SER A 1 103 ? -11.614 -0.014 9.863 1.00 93.38 103 SER A CA 1
ATOM 815 C C . SER A 1 103 ? -11.374 -0.890 11.091 1.00 93.38 103 SER A C 1
ATOM 817 O O . SER A 1 103 ? -12.229 -1.673 11.522 1.00 93.38 103 SER A O 1
ATOM 819 N N . ALA A 1 104 ? -10.160 -0.793 11.629 1.00 92.44 104 ALA A N 1
ATOM 820 C CA . ALA A 1 104 ? -9.839 -1.440 12.889 1.00 92.44 104 ALA A CA 1
ATOM 821 C C . ALA A 1 104 ? -10.711 -0.838 14.004 1.00 92.4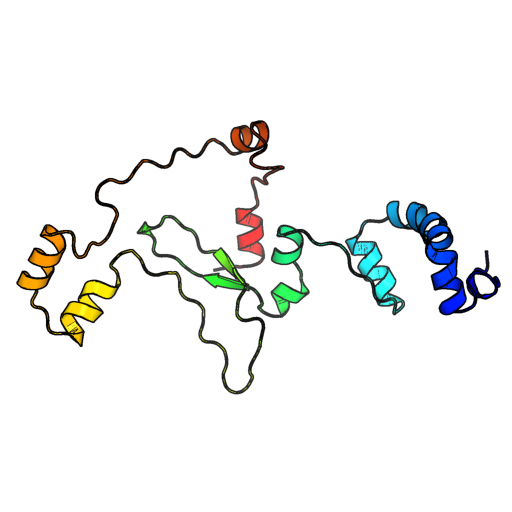4 104 ALA A C 1
ATOM 823 O O . ALA A 1 104 ? -10.944 0.372 13.996 1.00 92.44 104 ALA A O 1
ATOM 824 N N . PRO A 1 105 ? -11.183 -1.651 14.963 1.00 94.25 105 PRO A N 1
ATOM 825 C CA . PRO A 1 105 ? -12.036 -1.142 16.019 1.00 94.25 105 PRO A CA 1
ATOM 826 C C . PRO A 1 105 ? -11.286 -0.173 16.933 1.00 94.25 105 PRO A C 1
ATOM 828 O O . PRO A 1 105 ? -10.089 -0.338 17.189 1.00 94.25 105 PRO A O 1
ATOM 831 N N . LEU A 1 106 ? -12.016 0.794 17.486 1.00 94.56 106 LEU A N 1
ATOM 832 C CA . LEU A 1 106 ? -11.520 1.632 18.571 1.00 94.56 106 LEU A CA 1
ATOM 833 C C . LEU A 1 106 ? -11.232 0.779 19.812 1.00 94.56 106 LEU A C 1
ATOM 835 O O . LEU A 1 106 ? -11.802 -0.301 20.017 1.00 94.56 106 LEU A O 1
ATOM 839 N N . MET A 1 107 ? -10.363 1.293 20.684 1.00 94.12 107 MET A N 1
ATOM 840 C CA . MET A 1 107 ? -10.113 0.674 21.982 1.00 94.12 107 MET A CA 1
ATOM 841 C C . MET A 1 107 ? -11.437 0.528 22.740 1.00 94.12 107 MET A C 1
ATOM 843 O O . MET A 1 107 ? -12.171 1.494 22.913 1.00 94.12 107 MET A O 1
ATOM 847 N N . GLY A 1 108 ? -11.768 -0.698 23.147 1.00 95.62 108 GLY A N 1
ATOM 848 C CA . GLY A 1 108 ? -12.992 -0.986 23.893 1.00 95.62 108 GLY A CA 1
ATOM 849 C C . GLY A 1 108 ? -14.304 -0.889 23.108 1.00 95.62 108 GLY A C 1
ATOM 850 O O . GLY A 1 108 ? -15.353 -1.091 23.715 1.00 95.62 108 GLY A O 1
ATOM 851 N N . GLN A 1 109 ? -14.287 -0.648 21.787 1.00 96.06 109 GLN A N 1
ATOM 852 C CA . GLN A 1 109 ? -15.506 -0.457 20.975 1.00 96.06 109 GLN A CA 1
ATOM 853 C C . GLN A 1 109 ? -16.548 -1.568 21.167 1.00 96.06 109 GLN A C 1
ATOM 855 O O . GLN A 1 109 ? -17.748 -1.314 21.151 1.00 96.06 109 GLN A O 1
ATOM 860 N N . HIS A 1 110 ? -16.092 -2.803 21.379 1.00 97.19 110 HIS A N 1
ATOM 861 C CA . HIS A 1 110 ? -16.958 -3.971 21.523 1.00 97.19 110 HIS A CA 1
ATOM 862 C C . HIS A 1 110 ? -17.162 -4.427 22.978 1.00 97.19 110 HIS A C 1
ATOM 864 O O . HIS A 1 110 ? -17.691 -5.515 23.190 1.00 97.19 110 HIS A O 1
ATOM 870 N N . ASN A 1 111 ? -16.775 -3.634 23.985 1.00 97.81 111 ASN A N 1
ATOM 871 C CA . ASN A 1 111 ? -16.932 -4.013 25.396 1.00 97.81 111 ASN A CA 1
ATOM 872 C C . ASN A 1 111 ? -18.405 -4.236 25.757 1.00 97.81 111 ASN A C 1
ATOM 874 O O . ASN A 1 111 ? -18.742 -5.283 26.302 1.00 97.81 111 ASN A O 1
ATOM 878 N N . SER A 1 112 ? -19.289 -3.296 25.410 1.00 96.94 112 SER A N 1
ATOM 879 C CA . SER A 1 112 ? -20.728 -3.411 25.683 1.00 96.94 112 SER A CA 1
ATOM 880 C C . SER A 1 112 ? -21.366 -4.601 24.968 1.00 96.94 112 SER A C 1
ATOM 882 O O . SER A 1 112 ? -22.136 -5.335 25.581 1.00 96.94 112 SER A O 1
ATOM 884 N N . LEU A 1 113 ? -20.980 -4.843 23.710 1.00 98.00 113 LEU A N 1
ATOM 885 C CA . LEU A 1 113 ? -21.450 -5.992 22.937 1.00 98.00 113 LEU A CA 1
ATOM 886 C C . LEU A 1 113 ? -21.012 -7.310 23.590 1.00 98.00 113 LEU A C 1
ATOM 888 O O . LEU A 1 113 ? -21.825 -8.186 23.863 1.00 98.00 113 LEU A O 1
ATOM 892 N N . VAL A 1 114 ? -19.715 -7.473 23.852 1.00 98.12 114 VAL A N 1
ATOM 893 C CA . VAL A 1 114 ? -19.177 -8.757 24.314 1.00 98.12 114 VAL A CA 1
ATOM 894 C C . VAL A 1 114 ? -19.496 -8.999 25.785 1.00 98.12 114 VAL A C 1
ATOM 896 O O . VAL A 1 114 ? -20.025 -10.048 26.133 1.00 98.12 114 VAL A O 1
ATOM 899 N N . LEU A 1 115 ? -19.179 -8.056 26.668 1.00 98.12 115 LEU A N 1
ATOM 900 C CA . LEU A 1 115 ? -19.345 -8.252 28.107 1.00 98.12 115 LEU A CA 1
ATOM 901 C C . LEU A 1 115 ? -20.802 -8.056 28.536 1.00 98.12 115 LEU A C 1
ATOM 903 O O . LEU A 1 115 ? -21.307 -8.843 29.332 1.00 98.12 115 LEU A O 1
ATOM 907 N N . GLY A 1 116 ? -21.478 -7.043 27.994 1.00 97.19 116 GLY A N 1
ATOM 908 C CA . GLY A 1 116 ? -22.872 -6.744 28.312 1.00 97.19 116 GLY A CA 1
ATOM 909 C C . GLY A 1 116 ? -23.839 -7.698 27.617 1.00 97.19 116 GLY A C 1
ATOM 910 O O . GLY A 1 116 ? -24.477 -8.514 28.275 1.00 97.19 116 GLY A O 1
ATOM 911 N N . GLU A 1 117 ? -23.940 -7.622 26.289 1.00 97.81 117 GLU A N 1
ATOM 912 C CA . GLU A 1 117 ? -24.977 -8.352 25.543 1.00 97.81 117 GLU A CA 1
ATOM 913 C C . GLU A 1 117 ? -24.730 -9.866 25.496 1.00 97.81 117 GLU A C 1
ATOM 915 O O . GLU A 1 117 ? -25.659 -10.644 25.715 1.00 97.81 117 GLU A O 1
ATOM 920 N N . LEU A 1 118 ? -23.494 -10.305 25.227 1.00 98.38 118 LEU A N 1
ATOM 921 C CA . LEU A 1 118 ? -23.196 -11.736 25.064 1.00 98.38 118 LEU A CA 1
ATOM 922 C C . LEU A 1 118 ? -22.934 -12.462 26.389 1.00 98.38 118 LEU A C 1
ATOM 924 O O . LEU A 1 118 ? -23.296 -13.631 26.520 1.00 98.38 118 LEU A O 1
ATOM 928 N N . LEU A 1 119 ? -22.293 -11.802 27.358 1.00 98.06 119 LEU A N 1
ATOM 929 C CA . LEU A 1 119 ? -21.931 -12.409 28.647 1.00 98.06 119 LEU A CA 1
ATOM 930 C C . LEU A 1 119 ? -22.823 -11.966 29.815 1.00 98.06 119 LEU A C 1
ATOM 932 O O . LEU A 1 119 ? -22.690 -12.509 30.913 1.00 98.06 119 LEU A O 1
ATOM 936 N N . GLY A 1 120 ? -23.747 -11.030 29.588 1.00 97.94 120 GLY A N 1
ATOM 937 C CA . GLY A 1 120 ? -24.769 -10.642 30.558 1.00 97.94 120 GLY A CA 1
ATOM 938 C C . GLY A 1 120 ? -24.271 -9.764 31.705 1.00 97.94 120 GLY A C 1
ATOM 939 O O . GLY A 1 120 ? -24.903 -9.762 32.761 1.00 97.94 120 GLY A O 1
ATOM 940 N N . LYS A 1 121 ? -23.152 -9.044 31.543 1.00 97.88 121 LYS A N 1
ATOM 941 C CA . LYS A 1 121 ? -22.681 -8.095 32.560 1.00 97.88 121 LYS A CA 1
ATOM 942 C C . LYS A 1 121 ? -23.620 -6.905 32.685 1.00 97.88 121 LYS A C 1
ATOM 944 O O . LYS A 1 121 ? -24.008 -6.302 31.684 1.00 97.88 121 LYS A O 1
ATOM 949 N N . THR A 1 122 ? -23.955 -6.542 33.921 1.00 98.06 122 THR A N 1
ATOM 950 C CA . THR A 1 122 ? -24.776 -5.353 34.178 1.00 98.06 122 THR A CA 1
ATOM 951 C C . THR A 1 122 ? -23.971 -4.071 33.966 1.00 98.06 122 THR A C 1
ATOM 953 O O . THR A 1 122 ? -22.738 -4.082 33.941 1.00 98.06 122 THR A O 1
ATOM 956 N N . ALA A 1 123 ? -24.662 -2.935 33.834 1.00 96.94 123 ALA A N 1
ATOM 957 C CA . ALA A 1 123 ? -24.011 -1.632 33.699 1.00 96.94 123 ALA A CA 1
ATOM 958 C C . ALA A 1 123 ? -23.113 -1.306 34.909 1.00 96.94 123 ALA A C 1
ATOM 960 O O . ALA A 1 123 ? -22.046 -0.713 34.753 1.00 96.94 123 ALA A O 1
ATOM 961 N N . GLU A 1 124 ? -23.515 -1.738 36.105 1.00 98.06 124 GLU A N 1
ATOM 962 C CA . GLU A 1 124 ? -22.745 -1.579 37.337 1.00 98.06 124 GLU A CA 1
ATOM 963 C C . GLU A 1 124 ? -21.461 -2.408 37.293 1.00 98.06 124 GLU A C 1
ATOM 965 O O . GLU A 1 124 ? -20.386 -1.881 37.568 1.00 98.06 124 GLU A O 1
ATOM 970 N N . GLU A 1 125 ? -21.544 -3.679 36.885 1.00 98.12 125 GLU A N 1
ATOM 971 C CA . GLU A 1 125 ? -20.360 -4.531 36.738 1.00 98.12 125 GLU A CA 1
ATOM 972 C C . GLU A 1 125 ? -19.393 -3.974 35.687 1.00 98.12 125 GLU A C 1
ATOM 974 O O . GLU A 1 125 ? -18.186 -3.946 35.915 1.00 98.12 125 GLU A O 1
ATOM 979 N N . MET A 1 126 ? -19.914 -3.484 34.558 1.00 97.75 126 MET A N 1
ATOM 980 C CA . MET A 1 126 ? -19.111 -2.838 33.516 1.00 97.75 126 MET A CA 1
ATOM 981 C C . MET A 1 126 ? -18.384 -1.597 34.045 1.00 97.75 126 MET A C 1
ATOM 983 O O . MET A 1 126 ? -17.194 -1.426 33.781 1.00 97.75 126 MET A O 1
ATOM 987 N N . SER A 1 127 ? -19.073 -0.762 34.828 1.00 97.00 127 SER A N 1
ATOM 988 C CA . SER A 1 127 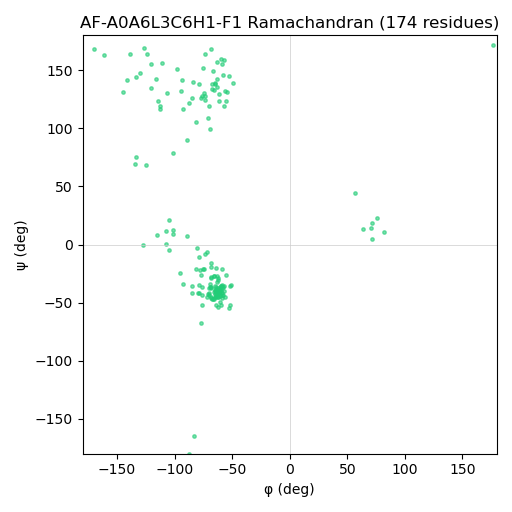? -18.481 0.431 35.441 1.00 97.00 127 SER A CA 1
ATOM 989 C C . SER A 1 127 ? -17.370 0.081 36.432 1.00 97.00 127 SER A C 1
ATOM 991 O O . SER A 1 127 ? -16.328 0.735 36.441 1.00 97.00 127 SER A O 1
ATOM 993 N N . GLU A 1 128 ? -17.547 -0.963 37.245 1.00 97.88 128 GLU A N 1
ATOM 994 C CA . GLU A 1 128 ? -16.503 -1.412 38.172 1.00 97.88 128 GLU A CA 1
ATOM 995 C C . GLU A 1 128 ? -15.277 -1.963 37.431 1.00 97.88 128 GLU A C 1
ATOM 997 O O . GLU A 1 128 ? -14.147 -1.625 37.789 1.00 97.88 128 GLU A O 1
ATOM 1002 N N . LEU A 1 129 ? -15.470 -2.727 36.349 1.00 97.25 129 LEU A N 1
ATOM 1003 C CA . LEU A 1 129 ? -14.363 -3.204 35.511 1.00 97.25 129 LEU A CA 1
ATOM 1004 C C . LEU A 1 129 ? -13.556 -2.048 34.904 1.00 97.25 129 LEU A C 1
ATOM 1006 O O . LEU A 1 129 ? -12.326 -2.123 34.847 1.00 97.25 129 LEU A O 1
ATOM 1010 N N . GLU A 1 130 ? -14.228 -0.983 34.464 1.00 96.00 130 GLU A N 1
ATOM 1011 C CA . GLU A 1 130 ? -13.567 0.209 33.931 1.00 96.00 130 GLU A CA 1
ATOM 1012 C C . GLU A 1 130 ? -12.790 0.961 35.021 1.00 96.00 130 GLU A C 1
ATOM 1014 O O . GLU A 1 130 ? -11.612 1.266 34.836 1.00 96.00 130 GLU A O 1
ATOM 1019 N N . LYS A 1 131 ? -13.391 1.188 36.199 1.00 95.88 131 LYS A N 1
ATOM 1020 C CA . LYS A 1 131 ? -12.713 1.841 37.339 1.00 95.88 131 LYS A CA 1
ATOM 1021 C C . LYS A 1 131 ? -11.480 1.075 37.811 1.00 95.88 131 LYS A C 1
ATOM 1023 O O . LYS A 1 131 ? -10.494 1.687 38.213 1.00 95.88 131 LYS A O 1
ATOM 1028 N N . MET A 1 132 ? -11.530 -0.256 37.767 1.00 96.44 132 MET A N 1
ATOM 1029 C CA . MET A 1 132 ? -10.398 -1.125 38.095 1.00 96.44 132 MET A CA 1
ATOM 1030 C C . MET A 1 132 ? -9.312 -1.139 37.007 1.00 96.44 132 MET A C 1
ATOM 1032 O O . MET A 1 132 ? -8.256 -1.734 37.218 1.00 96.44 132 MET A O 1
ATOM 1036 N N . GLY A 1 133 ? -9.557 -0.524 35.845 1.00 94.44 133 GLY A N 1
ATOM 1037 C CA . GLY A 1 133 ? -8.648 -0.539 34.700 1.00 94.44 133 GLY A CA 1
ATOM 1038 C C . GLY A 1 133 ? -8.568 -1.891 33.984 1.00 94.44 133 GLY A C 1
ATOM 1039 O O . GLY A 1 133 ? -7.598 -2.143 33.273 1.00 94.44 133 GLY A O 1
ATOM 1040 N N . ILE A 1 134 ? -9.554 -2.777 34.179 1.00 95.88 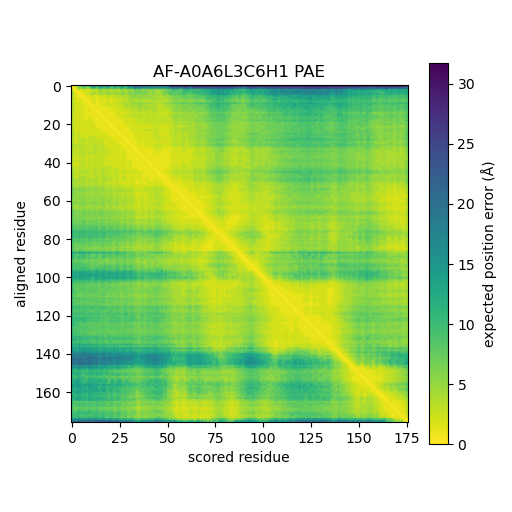134 ILE A N 1
ATOM 1041 C CA . ILE A 1 134 ? -9.627 -4.082 33.498 1.00 95.88 134 ILE A CA 1
ATOM 1042 C C . ILE A 1 134 ? -10.099 -3.902 32.051 1.00 95.88 134 ILE A C 1
ATOM 1044 O O . ILE A 1 134 ? -9.625 -4.593 31.149 1.00 95.88 134 ILE A O 1
ATOM 1048 N N . ILE A 1 135 ? -11.017 -2.959 31.831 1.00 96.69 135 ILE A N 1
ATOM 1049 C CA . ILE A 1 135 ? -11.457 -2.512 30.507 1.00 96.69 135 ILE A CA 1
ATOM 1050 C C . ILE A 1 135 ? -11.271 -0.999 30.376 1.00 96.69 135 ILE A C 1
ATOM 1052 O O . ILE A 1 135 ? -11.113 -0.298 31.371 1.00 96.69 135 ILE A O 1
ATOM 1056 N N . GLY A 1 136 ? -11.317 -0.489 29.148 1.00 94.88 136 GLY A N 1
ATOM 1057 C CA . GLY A 1 136 ? -11.288 0.946 28.882 1.00 94.88 136 GLY A CA 1
ATOM 1058 C C . GLY A 1 136 ? -11.601 1.264 27.426 1.00 94.88 136 GLY A C 1
ATOM 1059 O O . GLY A 1 136 ? -11.615 0.366 26.580 1.00 94.88 136 GLY A O 1
ATOM 1060 N N . TYR A 1 137 ? -11.836 2.547 27.156 1.00 93.62 137 TYR A N 1
ATOM 1061 C CA . TYR A 1 137 ? -12.229 3.071 25.840 1.00 93.62 137 TYR A CA 1
ATOM 1062 C C . TYR A 1 137 ? -11.175 4.006 25.223 1.00 93.62 137 TYR A C 1
ATOM 1064 O O . TYR A 1 137 ? -11.404 4.652 24.205 1.00 93.62 137 TYR A O 1
ATOM 1072 N N . GLY A 1 138 ? -9.999 4.081 25.847 1.00 89.88 138 GLY A N 1
ATOM 1073 C CA . GLY A 1 138 ? -8.868 4.884 25.403 1.00 89.88 138 GLY A CA 1
ATOM 1074 C C . GLY A 1 138 ? -7.696 4.811 26.390 1.00 89.88 138 GLY A C 1
ATOM 1075 O O . GLY A 1 138 ? -7.840 4.245 27.478 1.00 89.88 138 GLY A O 1
ATOM 1076 N N . PRO A 1 139 ? -6.524 5.362 26.029 1.00 86.62 139 PRO A N 1
ATOM 1077 C CA . PRO A 1 139 ? -5.378 5.438 26.930 1.00 86.62 139 PRO A CA 1
ATOM 1078 C C . PRO A 1 139 ? -5.694 6.303 28.157 1.00 86.62 139 PRO A C 1
ATOM 1080 O O . PRO A 1 139 ? -6.231 7.399 28.018 1.00 86.62 139 PRO A O 1
ATOM 1083 N N . THR A 1 140 ? -5.312 5.843 29.348 1.00 86.81 140 THR A N 1
ATOM 1084 C CA . THR A 1 140 ? -5.515 6.581 30.610 1.00 86.81 140 THR A CA 1
ATOM 1085 C C . THR A 1 140 ? -4.518 7.725 30.814 1.00 86.81 140 THR A C 1
ATOM 1087 O O . THR A 1 140 ? -4.837 8.696 31.490 1.00 86.81 140 THR A O 1
ATOM 1090 N N . ASP A 1 141 ? -3.331 7.628 30.210 1.00 87.88 141 ASP A N 1
ATOM 1091 C CA . ASP A 1 141 ? -2.291 8.666 30.207 1.00 87.88 141 ASP A CA 1
ATOM 1092 C C . ASP A 1 141 ? -1.745 8.853 28.777 1.00 87.88 141 ASP A C 1
ATOM 1094 O O . ASP A 1 141 ? -0.691 8.308 28.416 1.00 87.88 141 ASP A O 1
ATOM 1098 N N . PRO A 1 142 ? -2.503 9.521 27.885 1.00 82.81 142 PRO A N 1
ATOM 1099 C CA . PRO A 1 142 ? -2.091 9.694 26.503 1.00 82.81 142 PRO A CA 1
ATOM 1100 C C . PRO A 1 142 ? -0.904 10.656 26.425 1.00 82.81 142 PRO A C 1
ATOM 1102 O O . PRO A 1 142 ? -1.002 11.839 26.752 1.00 82.81 142 PRO A O 1
ATOM 1105 N N . ARG A 1 143 ? 0.230 10.171 25.913 1.00 85.69 143 ARG A N 1
ATOM 1106 C CA . ARG A 1 143 ? 1.353 11.054 25.587 1.00 85.69 143 ARG A CA 1
ATOM 1107 C C . ARG A 1 143 ? 1.031 11.830 24.310 1.00 85.69 143 ARG A C 1
ATOM 1109 O O . ARG A 1 143 ? 0.683 11.200 23.308 1.00 85.69 143 ARG A O 1
ATOM 1116 N N . PRO A 1 144 ? 1.190 13.163 24.296 1.00 82.06 144 PRO A N 1
ATOM 1117 C CA . PRO A 1 144 ? 0.982 13.934 23.083 1.00 82.06 144 PRO A CA 1
ATOM 1118 C C . PRO A 1 144 ? 1.971 13.480 22.007 1.00 82.06 144 PRO A C 1
ATOM 1120 O O . PRO A 1 144 ? 3.181 13.399 22.239 1.00 82.06 144 PRO A O 1
ATOM 1123 N N . VAL A 1 145 ? 1.452 13.185 20.816 1.00 81.50 145 VAL A N 1
ATOM 1124 C CA . VAL A 1 145 ? 2.284 12.825 19.668 1.00 81.50 145 VAL A CA 1
ATOM 1125 C C . VAL A 1 145 ? 3.016 14.077 19.197 1.00 81.50 145 VAL A C 1
ATOM 1127 O O . VAL A 1 145 ? 2.421 14.977 18.612 1.00 81.50 145 VAL A O 1
ATOM 1130 N N . GLN A 1 146 ? 4.327 14.133 19.421 1.00 85.25 146 GLN A N 1
ATOM 1131 C CA . GLN A 1 146 ? 5.179 15.167 18.840 1.00 85.25 146 GLN A CA 1
ATOM 1132 C C . GLN A 1 146 ? 5.688 14.685 17.482 1.00 85.25 146 GLN A C 1
ATOM 1134 O O . GLN A 1 146 ? 6.718 14.017 17.387 1.00 85.25 146 GLN A O 1
ATOM 1139 N N . ARG A 1 147 ? 4.935 14.986 16.421 1.00 84.50 147 ARG A N 1
ATOM 1140 C CA . ARG A 1 147 ? 5.370 14.734 15.044 1.00 84.50 147 ARG A CA 1
ATOM 1141 C C . ARG A 1 147 ? 6.055 16.000 14.507 1.00 84.50 147 ARG A C 1
ATOM 1143 O O . ARG A 1 147 ? 5.386 17.027 14.415 1.00 84.50 147 ARG A O 1
ATOM 1150 N N . PRO A 1 148 ? 7.358 15.962 14.165 1.00 90.81 148 PRO A N 1
ATOM 1151 C CA . PRO A 1 148 ? 8.016 17.087 13.504 1.00 90.81 148 PRO A CA 1
ATOM 1152 C C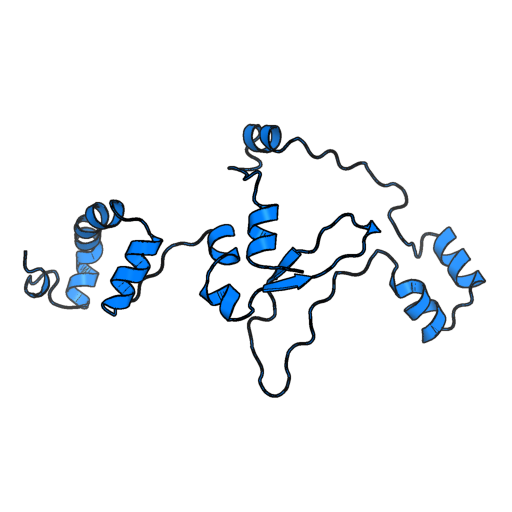 . PRO A 1 148 ? 7.343 17.417 12.165 1.00 90.81 148 PRO A C 1
ATOM 1154 O O . PRO A 1 148 ? 6.683 16.555 11.574 1.00 90.81 148 PRO A O 1
ATOM 1157 N N . SER A 1 149 ? 7.534 18.637 11.655 1.00 92.25 149 SER A N 1
ATOM 1158 C CA . SER A 1 149 ? 7.072 18.997 10.307 1.00 92.25 149 SER A CA 1
ATOM 1159 C C . SER A 1 149 ? 7.672 18.065 9.246 1.00 92.25 149 SER A C 1
ATOM 1161 O O . SER A 1 149 ? 8.696 17.420 9.480 1.00 92.25 149 SER A O 1
ATOM 1163 N N . LEU A 1 150 ? 7.042 17.978 8.071 1.00 91.56 150 LEU A N 1
ATOM 1164 C CA . LEU A 1 150 ? 7.541 17.132 6.981 1.00 91.56 150 LEU A CA 1
ATOM 1165 C C . LEU A 1 150 ? 8.963 17.536 6.553 1.00 91.56 150 LEU A C 1
ATOM 1167 O O . LEU A 1 150 ? 9.820 16.667 6.415 1.00 91.56 150 LEU A O 1
ATOM 1171 N N . ASP A 1 151 ? 9.249 18.839 6.466 1.00 94.25 151 ASP A N 1
ATOM 1172 C CA . ASP A 1 151 ? 10.595 19.356 6.171 1.00 94.25 151 ASP A CA 1
ATOM 1173 C C . ASP A 1 151 ? 11.639 18.897 7.191 1.00 94.25 151 ASP A C 1
ATOM 1175 O O . ASP A 1 151 ? 12.738 18.472 6.834 1.00 94.25 151 ASP A O 1
ATOM 1179 N N . GLU A 1 152 ? 11.289 18.940 8.475 1.00 94.75 152 GLU A N 1
ATOM 1180 C CA . GLU A 1 152 ? 12.177 18.511 9.549 1.00 94.75 152 GLU A CA 1
ATOM 1181 C C . GLU A 1 152 ? 12.405 16.995 9.512 1.00 94.75 152 GLU A C 1
ATOM 1183 O O . GLU A 1 152 ? 13.518 16.526 9.746 1.00 94.75 152 GLU A O 1
ATOM 1188 N N . GLN A 1 153 ? 11.380 16.213 9.160 1.00 94.12 153 GLN A N 1
ATOM 1189 C CA . GLN A 1 153 ? 11.515 14.768 8.968 1.00 94.12 153 GLN A CA 1
ATOM 1190 C C . GLN A 1 153 ? 12.452 14.429 7.802 1.00 94.12 153 GLN A C 1
ATOM 1192 O O . GLN A 1 153 ? 13.251 13.498 7.930 1.00 94.12 153 GLN A O 1
ATOM 1197 N N . VAL A 1 154 ? 12.402 15.196 6.706 1.00 94.69 154 VAL A N 1
ATOM 1198 C CA . VAL A 1 154 ? 13.351 15.062 5.589 1.00 94.69 154 VAL A CA 1
ATOM 1199 C C . VAL A 1 154 ? 14.762 15.444 6.029 1.00 94.69 154 VAL A C 1
ATOM 1201 O O . VAL A 1 154 ? 15.701 14.676 5.824 1.00 94.69 154 VAL A O 1
ATOM 1204 N N . ARG A 1 155 ? 14.922 16.578 6.724 1.00 94.81 155 ARG A N 1
ATOM 1205 C CA . ARG A 1 155 ? 16.218 17.042 7.247 1.00 94.81 155 ARG A CA 1
ATOM 1206 C C . ARG A 1 155 ? 16.876 16.026 8.188 1.00 94.81 155 ARG A C 1
ATOM 1208 O O . ARG A 1 155 ? 18.094 15.881 8.180 1.00 94.81 155 ARG A O 1
ATOM 1215 N N . GLN A 1 156 ? 16.078 15.324 8.993 1.00 95.25 156 GLN A N 1
ATOM 1216 C CA . GLN A 1 156 ? 16.530 14.268 9.906 1.00 95.25 156 GLN A CA 1
ATOM 1217 C C . GLN A 1 156 ? 16.767 12.911 9.216 1.00 95.25 156 GLN A C 1
ATOM 1219 O O . GLN A 1 156 ? 17.160 11.958 9.886 1.00 95.25 156 GLN A O 1
ATOM 1224 N N . GLY A 1 157 ? 16.492 12.782 7.913 1.00 92.94 157 GLY A N 1
ATOM 1225 C CA . GLY A 1 157 ? 16.611 11.521 7.176 1.00 92.94 157 GLY A CA 1
ATOM 1226 C C . GLY A 1 157 ? 15.549 10.477 7.535 1.00 92.94 157 GLY A C 1
ATOM 1227 O O . GLY A 1 157 ? 15.698 9.308 7.191 1.00 92.94 157 GLY A O 1
ATOM 1228 N N . ARG A 1 158 ? 14.467 10.872 8.223 1.00 90.81 158 ARG A N 1
ATOM 1229 C CA . ARG A 1 158 ? 13.327 9.983 8.529 1.00 90.81 158 ARG A CA 1
ATOM 1230 C C . ARG A 1 158 ? 12.445 9.752 7.305 1.00 90.81 158 ARG A C 1
ATOM 1232 O O . ARG A 1 158 ? 11.694 8.784 7.266 1.00 90.81 158 ARG A O 1
ATOM 1239 N N . MET A 1 159 ? 12.532 10.652 6.332 1.00 88.81 159 MET A N 1
ATOM 1240 C CA . MET A 1 159 ? 11.808 10.616 5.073 1.00 88.81 159 MET A CA 1
ATOM 1241 C C . MET A 1 159 ? 12.738 11.092 3.959 1.00 88.81 159 MET A C 1
ATOM 1243 O O . MET A 1 159 ? 13.521 12.014 4.161 1.00 88.81 159 MET A O 1
ATOM 1247 N N . GLN A 1 160 ? 12.664 10.477 2.781 1.00 88.62 160 GLN A N 1
ATOM 1248 C CA . GLN A 1 160 ? 13.482 10.904 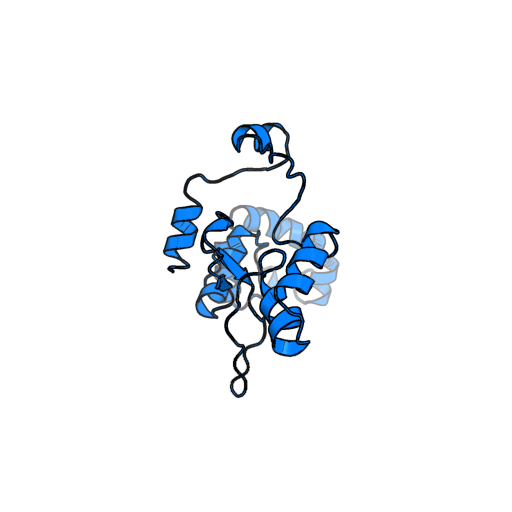1.644 1.00 88.62 160 GLN A CA 1
ATOM 1249 C C . GLN A 1 160 ? 12.900 12.149 0.958 1.00 88.62 160 GLN A C 1
ATOM 1251 O O . GLN A 1 160 ? 13.637 13.051 0.572 1.00 88.62 160 GLN A O 1
ATOM 1256 N N . ARG A 1 161 ? 11.572 12.181 0.795 1.00 89.94 161 ARG A N 1
ATOM 1257 C CA . ARG A 1 161 ? 10.792 13.246 0.150 1.00 89.94 161 ARG A CA 1
ATOM 1258 C C . ARG A 1 161 ? 9.320 13.145 0.554 1.00 89.94 161 ARG A C 1
ATOM 1260 O O . ARG A 1 161 ? 8.889 12.078 0.988 1.00 89.94 161 ARG A O 1
ATOM 1267 N N . TYR A 1 162 ? 8.558 14.213 0.343 1.00 90.44 162 TYR A N 1
ATOM 1268 C CA . TYR A 1 162 ? 7.098 14.214 0.439 1.00 90.44 162 TYR A CA 1
ATOM 1269 C C . TYR A 1 162 ? 6.483 15.034 -0.695 1.00 90.44 162 TYR A C 1
ATOM 1271 O O . TYR A 1 162 ? 7.165 15.832 -1.336 1.00 90.44 162 TYR A O 1
ATOM 1279 N N . GLU A 1 163 ? 5.188 14.839 -0.918 1.00 89.56 163 GLU A N 1
ATOM 1280 C CA . GLU A 1 163 ? 4.398 15.579 -1.898 1.00 89.56 163 GLU A CA 1
ATOM 1281 C C . GLU A 1 163 ? 3.259 16.297 -1.178 1.00 89.56 163 GLU A C 1
ATOM 1283 O O . GLU A 1 163 ? 2.597 15.720 -0.314 1.00 89.56 163 GLU A O 1
ATOM 1288 N N . THR A 1 164 ? 3.040 17.569 -1.501 1.00 91.25 164 THR A N 1
ATOM 1289 C CA . THR A 1 164 ? 2.027 18.397 -0.828 1.00 91.25 164 THR A CA 1
ATOM 1290 C C . THR A 1 164 ? 0.617 18.164 -1.360 1.00 91.25 164 THR A C 1
ATOM 1292 O O . THR A 1 164 ? -0.347 18.463 -0.668 1.00 91.25 164 THR A O 1
ATOM 1295 N N . ASP A 1 165 ? 0.494 17.629 -2.573 1.00 91.94 165 ASP A N 1
ATOM 1296 C CA . ASP A 1 165 ? -0.763 17.339 -3.268 1.00 91.94 165 ASP A CA 1
ATOM 1297 C C . ASP A 1 165 ? -1.148 15.848 -3.204 1.00 91.94 165 ASP A C 1
ATOM 1299 O O . ASP A 1 165 ? -2.091 15.419 -3.866 1.00 91.94 165 ASP A O 1
ATOM 1303 N N . PHE A 1 166 ? -0.445 15.036 -2.404 1.00 89.19 166 PHE A N 1
ATOM 1304 C CA . PHE A 1 166 ? -0.664 13.586 -2.360 1.00 89.19 166 PHE A CA 1
ATOM 1305 C C . PHE A 1 166 ? -2.105 13.212 -1.981 1.00 89.19 166 PHE A C 1
ATOM 1307 O O . PHE A 1 166 ? -2.674 12.290 -2.556 1.00 89.19 166 PHE A O 1
ATOM 1314 N N . ALA A 1 167 ? -2.730 13.957 -1.064 1.00 87.19 167 ALA A N 1
ATOM 1315 C CA . ALA A 1 167 ? -4.133 13.745 -0.701 1.00 87.19 167 ALA A CA 1
ATOM 1316 C C . ALA A 1 167 ? -5.080 13.944 -1.900 1.00 87.19 167 ALA A C 1
ATOM 1318 O O . ALA A 1 167 ? -6.002 13.154 -2.098 1.00 87.19 167 ALA A O 1
ATOM 1319 N N . ASP A 1 168 ? -4.817 14.943 -2.747 1.00 90.75 168 ASP A N 1
ATOM 1320 C CA . ASP A 1 168 ? -5.597 15.172 -3.964 1.00 90.75 168 ASP A CA 1
ATOM 1321 C C . ASP A 1 168 ? -5.363 14.060 -4.991 1.00 90.75 168 ASP A C 1
ATOM 1323 O O . ASP A 1 168 ? -6.303 13.643 -5.667 1.00 90.75 168 ASP A O 1
ATOM 1327 N N . GLN A 1 169 ? -4.130 13.551 -5.106 1.00 91.56 169 GLN A N 1
ATOM 1328 C CA . GLN A 1 169 ? -3.821 12.402 -5.966 1.00 91.56 169 GLN A CA 1
ATOM 1329 C C . GLN A 1 169 ? -4.610 11.158 -5.532 1.00 91.56 169 GLN A C 1
ATOM 1331 O O . GLN A 1 169 ? -5.214 10.501 -6.378 1.00 91.56 169 GLN A O 1
ATOM 1336 N N . ILE A 1 170 ? -4.671 10.880 -4.223 1.00 91.12 170 ILE A N 1
ATOM 1337 C CA . ILE A 1 170 ? -5.477 9.785 -3.666 1.00 91.12 170 ILE A CA 1
ATOM 1338 C C . ILE A 1 170 ? -6.952 9.977 -4.007 1.00 91.12 170 ILE A C 1
ATOM 1340 O O . ILE A 1 170 ? -7.542 9.083 -4.599 1.00 91.12 170 ILE A O 1
ATOM 1344 N N . ASN A 1 171 ? -7.526 11.148 -3.726 1.00 89.12 171 ASN A N 1
ATOM 1345 C CA . ASN A 1 171 ? -8.949 11.413 -3.963 1.00 89.12 171 ASN A CA 1
ATOM 1346 C C . ASN A 1 171 ? -9.351 11.318 -5.445 1.00 89.12 171 ASN A C 1
ATOM 1348 O O . ASN A 1 171 ? -10.492 10.984 -5.755 1.00 89.12 171 ASN A O 1
ATOM 1352 N N . ARG A 1 172 ? -8.430 11.603 -6.377 1.00 90.75 172 ARG A N 1
ATOM 1353 C CA . ARG A 1 172 ? -8.680 11.448 -7.822 1.00 90.75 172 ARG A CA 1
ATOM 1354 C C . ARG A 1 172 ? -8.787 9.987 -8.250 1.00 90.75 172 ARG A C 1
ATOM 1356 O O . ARG A 1 172 ? -9.562 9.688 -9.153 1.00 90.75 172 ARG A O 1
ATOM 1363 N N . VAL A 1 173 ? -7.979 9.108 -7.659 1.00 90.81 173 VAL A N 1
ATOM 1364 C CA . VAL A 1 173 ? -7.899 7.688 -8.047 1.00 90.81 173 VAL A CA 1
ATOM 1365 C C . VAL A 1 173 ? -8.852 6.826 -7.220 1.00 90.81 173 VAL A C 1
ATOM 1367 O O . VAL A 1 173 ? -9.435 5.875 -7.732 1.00 90.81 173 VAL A O 1
ATOM 1370 N N . PHE A 1 174 ? -9.047 7.193 -5.958 1.00 90.31 174 PHE A N 1
ATOM 1371 C CA . PHE A 1 174 ? -9.837 6.479 -4.967 1.00 90.31 174 PHE A CA 1
ATOM 1372 C C . PHE A 1 174 ? -10.899 7.412 -4.366 1.00 90.31 174 PHE A C 1
ATOM 1374 O O . PHE A 1 174 ? -10.779 7.803 -3.203 1.00 90.31 174 PHE A O 1
ATOM 1381 N N . PRO A 1 175 ? -11.912 7.822 -5.150 1.00 78.88 175 PRO A N 1
ATOM 1382 C CA . PRO A 1 175 ? -12.991 8.644 -4.625 1.00 78.88 175 PRO A CA 1
ATOM 1383 C C . PRO A 1 175 ? -13.791 7.860 -3.576 1.00 78.88 175 PRO A C 1
ATOM 1385 O O . PRO A 1 175 ? -14.059 6.669 -3.755 1.00 78.88 175 PRO A O 1
ATOM 1388 N N . VAL A 1 176 ? -14.141 8.553 -2.491 1.00 67.25 176 VAL A N 1
ATOM 1389 C CA . VAL A 1 176 ? -15.059 8.089 -1.438 1.00 67.25 176 VAL A CA 1
ATOM 1390 C C . VAL A 1 176 ? -16.495 8.306 -1.897 1.00 67.25 176 VAL A C 1
ATOM 1392 O O . VAL A 1 176 ? -16.771 9.418 -2.410 1.00 67.25 176 VAL A O 1
#

Mean predicted aligned error: 6.04 Å